Protein AF-A0A9Q0KIG2-F1 (afdb_monomer)

Mean predicted aligned error: 13.45 Å

Secondary structure (DSSP, 8-state):
-------------------HHHHHHHHHHHHHHHHH---HHHHHHHHHHHHHHHTSTTHHHHHHHHHHH-TT-HHHHHHHHHHTTSTTHHHHHHHHHHHHH-TTTS--TT-HHHHHHHHHHHHHHHHHHHHHHHHHHHHHTSS-HHHHHHHHHHHHHHHHH-HHHHHHHHHHHHHHHHHHS-------

Foldseek 3Di:
DDDDDDPPPPPPPPPPDDDLVVLLVVVLVLLLVLLPDPDLVVNVVSLVVLLVCCVDPCNLVSLLSNCVSVLQPVSLVVSCVSQQVHPSNLSSLQSLLSSLPRPSCDDDPVDPSNPSSLVSNLNNLVVCVVPPVVSLVVQCPDPDVSSVVSSVSSVVSSCVSPPVNVVVVVVVVVVVVDVVDDDDPPDD

Nearest PDB structures (foldseek):
  8fiq-assembly1_A  TM=4.318E-01  e=1.288E+00  synthetic construct
  8e0m-assembly4_L  TM=4.145E-01  e=1.016E+00  synthetic construct
  6sb2-assembly1_B  TM=3.196E-01  e=5.869E+00  Homo sapiens
  6bcu-assembly1_B  TM=2.468E-01  e=2.385E+00  Homo sapiens

Solvent-accessible surface area (backbone atoms only — not comparable to full-atom values): 10712 Å² total; per-residue (Å²): 141,86,80,90,82,87,80,79,76,78,81,71,82,76,89,68,87,66,59,76,76,53,51,32,50,48,49,52,50,50,51,50,49,55,56,67,56,86,51,64,72,59,43,53,54,50,46,54,51,51,53,49,48,53,69,38,97,62,11,50,61,52,51,51,46,41,45,68,71,41,56,67,49,56,68,62,52,53,37,42,64,76,22,60,100,39,89,61,32,36,56,53,36,44,51,53,28,52,59,60,63,30,76,62,35,42,74,40,100,88,37,73,72,25,38,58,42,19,56,34,49,26,54,41,32,48,50,44,60,79,76,40,46,67,61,41,53,52,34,49,70,43,94,47,67,69,36,23,48,20,33,50,49,28,51,54,41,33,47,72,41,34,80,75,44,49,56,55,52,52,49,48,53,48,50,55,52,48,71,74,50,66,86,79,80,82,76,134

Sequence (188 aa):
MGNTLETKKKKSIVIGSLHSGSLSKFFIFVLFSFFKENHEQSLTRLNQEFIRLLRSDSGGELLHQYVQASPLCLELMEAWKLRQEKPGLMYVQSLISVILDHPDGKYKSHDIGRITISLRLDKFARSIIETKLEDIYTELNSKETKRQNAALLLMAVVVWHGVGLKAIVWEMHWLLGFLSRGPTHYGL

pLDDT: mean 71.88, std 18.72, range [29.19, 91.75]

Radius of gyration: 21.13 Å; Cα contacts (8 Å, |Δi|>4): 149; chains: 1; bounding box: 90×51×45 Å

Organism: NCBI:txid273540

Structure (mmCIF, N/CA/C/O backbone):
data_AF-A0A9Q0KIG2-F1
#
_entry.id   AF-A0A9Q0KIG2-F1
#
loop_
_atom_site.group_PDB
_atom_site.id
_atom_site.type_symbol
_atom_site.label_atom_id
_atom_site.label_alt_id
_atom_site.label_comp_id
_atom_site.label_asym_id
_atom_site.label_entity_id
_atom_site.label_seq_id
_atom_site.pdbx_PDB_ins_code
_atom_site.Cartn_x
_atom_site.Cartn_y
_atom_site.Cartn_z
_atom_site.occupancy
_atom_site.B_iso_or_equiv
_atom_site.auth_seq_id
_atom_site.auth_comp_id
_atom_site.auth_asym_id
_atom_site.auth_atom_id
_atom_site.pdbx_PDB_model_num
ATOM 1 N N . MET A 1 1 ? -40.383 -38.037 -12.383 1.00 39.12 1 MET A N 1
ATOM 2 C CA . MET A 1 1 ? -38.966 -38.406 -12.595 1.00 39.12 1 MET A CA 1
ATOM 3 C C . MET A 1 1 ? -38.443 -37.583 -13.757 1.00 39.12 1 MET A C 1
ATOM 5 O O . MET A 1 1 ? -38.977 -37.713 -14.846 1.00 39.12 1 MET A O 1
ATOM 9 N N . GLY A 1 2 ? -37.484 -36.693 -13.510 1.00 36.44 2 GLY A N 1
ATOM 10 C CA . GLY A 1 2 ? -36.926 -35.796 -14.526 1.00 36.44 2 GLY A CA 1
ATOM 11 C C . GLY A 1 2 ? -36.116 -34.685 -13.868 1.00 36.44 2 GLY A C 1
ATOM 12 O O . GLY A 1 2 ? -36.614 -33.586 -13.672 1.00 36.44 2 GLY A O 1
ATOM 13 N N . ASN A 1 3 ? -34.909 -35.041 -13.435 1.00 29.19 3 ASN A N 1
ATOM 14 C CA . ASN A 1 3 ? -33.951 -34.199 -12.727 1.00 29.19 3 ASN A CA 1
ATOM 15 C C . ASN A 1 3 ? -33.218 -33.223 -13.668 1.00 29.19 3 ASN A C 1
ATOM 17 O O . ASN A 1 3 ? -32.829 -33.608 -14.763 1.00 29.19 3 ASN A O 1
ATOM 21 N N . THR A 1 4 ? -32.966 -32.020 -13.137 1.00 37.19 4 THR A N 1
ATOM 22 C CA . THR A 1 4 ? -31.680 -31.290 -13.120 1.00 37.19 4 THR A CA 1
ATOM 23 C C . THR A 1 4 ? -30.974 -30.974 -14.445 1.00 37.19 4 THR A C 1
ATOM 25 O O . THR A 1 4 ? -30.488 -31.871 -15.120 1.00 37.19 4 THR A O 1
ATOM 28 N N . LEU A 1 5 ? -30.754 -29.674 -14.703 1.00 35.81 5 LEU A N 1
ATOM 29 C CA . LEU A 1 5 ? -29.423 -29.041 -14.852 1.00 35.81 5 LEU A CA 1
ATOM 30 C C . LEU A 1 5 ? -29.585 -27.571 -15.286 1.00 35.81 5 LEU A C 1
ATOM 32 O O . LEU A 1 5 ? -29.467 -27.228 -16.459 1.00 35.81 5 LEU A O 1
ATOM 36 N N . GLU A 1 6 ? -29.813 -26.672 -14.323 1.00 32.03 6 GLU A N 1
ATOM 37 C CA . GLU A 1 6 ? -29.529 -25.250 -14.538 1.00 32.03 6 GLU A CA 1
ATOM 38 C C . GLU A 1 6 ? -28.011 -25.043 -14.558 1.00 32.03 6 GLU A C 1
ATOM 40 O O . GLU A 1 6 ? -27.333 -25.008 -13.527 1.00 32.03 6 GLU A O 1
ATOM 45 N N . THR A 1 7 ? -27.450 -24.888 -15.753 1.00 33.09 7 THR A N 1
ATOM 46 C CA . THR A 1 7 ? -26.068 -24.449 -15.929 1.00 33.09 7 THR A CA 1
ATOM 47 C C . THR A 1 7 ? -25.964 -22.961 -15.610 1.00 33.09 7 THR A C 1
ATOM 49 O O . THR A 1 7 ? -26.182 -22.096 -16.462 1.00 33.09 7 THR A O 1
ATOM 52 N N . LYS A 1 8 ? -25.596 -22.651 -14.365 1.00 36.69 8 LYS A N 1
ATOM 53 C CA . LYS A 1 8 ? -25.190 -21.311 -13.929 1.00 36.69 8 LYS A CA 1
ATOM 54 C C . LYS A 1 8 ? -23.903 -20.922 -14.668 1.00 36.69 8 LYS A C 1
ATOM 56 O O . LYS A 1 8 ? -22.794 -21.260 -14.255 1.00 36.69 8 LYS A O 1
ATOM 61 N N . LYS A 1 9 ? -24.052 -20.231 -15.799 1.00 33.09 9 LYS A N 1
ATOM 62 C CA . LYS A 1 9 ? -22.950 -19.693 -16.605 1.00 33.09 9 LYS A CA 1
ATOM 63 C C . LYS A 1 9 ? -22.204 -18.644 -15.773 1.00 33.09 9 LYS A C 1
ATOM 65 O O . LYS A 1 9 ? -22.624 -17.491 -15.691 1.00 33.09 9 LYS A O 1
ATOM 70 N N . LYS A 1 10 ? -21.105 -19.048 -15.123 1.00 37.00 10 LYS A N 1
ATOM 71 C CA . LYS A 1 10 ? -20.103 -18.129 -14.562 1.00 37.00 10 LYS A CA 1
ATOM 72 C C . LYS A 1 10 ? -19.662 -17.206 -15.698 1.00 37.00 10 LYS A C 1
ATOM 74 O O . LYS A 1 10 ? -18.966 -17.643 -16.611 1.00 37.00 10 LYS A O 1
ATOM 79 N N . LYS A 1 11 ? -20.082 -15.939 -15.656 1.00 33.78 11 LYS A N 1
ATOM 80 C CA . LYS A 1 11 ? -19.480 -14.882 -16.471 1.00 33.78 11 LYS A CA 1
ATOM 81 C C . LYS A 1 11 ? -18.048 -14.700 -15.976 1.00 33.78 11 LYS A C 1
ATOM 83 O O . LYS A 1 11 ? -17.802 -13.981 -15.016 1.00 33.78 11 LYS A O 1
ATOM 88 N N . SER A 1 12 ? -17.125 -15.423 -16.599 1.00 32.12 12 SER A N 1
ATOM 89 C CA . SER A 1 12 ? -15.716 -15.059 -16.594 1.00 32.12 12 SER A CA 1
ATOM 90 C C . SER A 1 12 ? -15.627 -13.719 -17.320 1.00 32.12 12 SER A C 1
ATOM 92 O O . SER A 1 12 ? -16.064 -13.607 -18.467 1.00 32.12 12 SER A O 1
ATOM 94 N N . ILE A 1 13 ? -15.187 -12.679 -16.613 1.00 35.22 13 ILE A N 1
ATOM 95 C CA . ILE A 1 13 ? -14.876 -11.392 -17.227 1.00 35.22 13 ILE A CA 1
ATOM 96 C C . ILE A 1 13 ? -13.646 -11.650 -18.090 1.00 35.22 13 ILE A C 1
ATOM 98 O O . ILE A 1 13 ? -12.529 -11.761 -17.593 1.00 35.22 13 ILE A O 1
ATOM 102 N N . VAL A 1 14 ? -13.885 -11.832 -19.385 1.00 34.31 14 VAL A N 1
ATOM 103 C CA . VAL A 1 14 ? -12.840 -11.910 -20.397 1.00 34.31 14 VAL A CA 1
ATOM 104 C C . VAL A 1 14 ? -12.228 -10.516 -20.480 1.00 34.31 14 VAL A C 1
ATOM 106 O O . VAL A 1 14 ? -12.833 -9.603 -21.040 1.00 34.31 14 VAL A O 1
ATOM 109 N N . ILE A 1 15 ? -11.040 -10.343 -19.898 1.00 39.34 15 ILE A N 1
ATOM 110 C CA . ILE A 1 15 ? -10.190 -9.163 -20.102 1.00 39.34 15 ILE A CA 1
ATOM 111 C C . ILE A 1 15 ? -9.559 -9.317 -21.491 1.00 39.34 15 ILE A C 1
ATOM 113 O O . ILE A 1 15 ? -8.386 -9.636 -21.651 1.00 39.34 15 ILE A O 1
ATOM 117 N N . GLY A 1 16 ? -10.394 -9.204 -22.520 1.00 30.20 16 GLY A N 1
ATOM 118 C CA . GLY A 1 16 ? -9.974 -9.181 -23.909 1.00 30.20 16 GLY A CA 1
ATOM 119 C C . GLY A 1 16 ? -9.752 -7.740 -24.336 1.00 30.20 16 GLY A C 1
ATOM 120 O O . GLY A 1 16 ? -10.716 -6.990 -24.449 1.00 30.20 16 GLY A O 1
ATOM 121 N N . SER A 1 17 ? -8.492 -7.378 -24.591 1.00 35.72 17 SER A N 1
ATOM 122 C CA . SER A 1 17 ? -8.107 -6.252 -25.452 1.00 35.72 17 SER A CA 1
ATOM 123 C C . SER A 1 17 ? -8.808 -4.915 -25.135 1.00 35.72 17 SER A C 1
ATOM 125 O O . SER A 1 17 ? -9.505 -4.346 -25.979 1.00 35.72 17 SER A O 1
ATOM 127 N N . LEU A 1 18 ? -8.604 -4.366 -23.935 1.00 35.75 18 LEU A N 1
ATOM 128 C CA . LEU A 1 18 ? -8.895 -2.951 -23.694 1.00 35.75 18 LEU A CA 1
ATOM 129 C C . LEU A 1 18 ? -7.634 -2.121 -23.955 1.00 35.75 18 LEU A C 1
ATOM 131 O O . LEU A 1 18 ? -6.588 -2.378 -23.365 1.00 35.75 18 LEU A O 1
ATOM 135 N N . HIS A 1 19 ? -7.756 -1.102 -24.813 1.00 40.88 19 HIS A N 1
ATOM 136 C CA . HIS A 1 19 ? -6.749 -0.053 -24.998 1.00 40.88 19 HIS A CA 1
ATOM 137 C C . HIS A 1 19 ? -6.217 0.425 -23.634 1.00 40.88 19 HIS A C 1
ATOM 139 O O . HIS A 1 19 ? -7.004 0.657 -22.714 1.00 40.88 19 HIS A O 1
ATOM 145 N N . SER A 1 20 ? -4.901 0.621 -23.518 1.00 43.88 20 SER A N 1
ATOM 146 C CA . SER A 1 20 ? -4.185 0.976 -22.276 1.00 43.88 20 SER A CA 1
ATOM 147 C C . SER A 1 20 ? -4.795 2.158 -21.502 1.00 43.88 20 SER A C 1
ATOM 149 O O . SER A 1 20 ? -4.810 2.163 -20.274 1.00 43.88 20 SER A O 1
ATOM 151 N N . GLY A 1 21 ? -5.395 3.130 -22.201 1.00 44.41 21 GLY A N 1
ATOM 152 C CA . GLY A 1 21 ? -6.100 4.265 -21.588 1.00 44.41 21 GLY A CA 1
ATOM 153 C C . GLY A 1 21 ? -7.501 3.961 -21.030 1.00 44.41 21 GLY A C 1
ATOM 154 O O . GLY A 1 21 ? -8.047 4.771 -20.285 1.00 44.41 21 GLY A O 1
ATOM 155 N N . SER A 1 22 ? -8.104 2.824 -21.381 1.00 51.66 22 SER A N 1
ATOM 156 C CA . SER A 1 22 ? -9.435 2.407 -20.920 1.00 51.66 22 SER A CA 1
ATOM 157 C C . SER A 1 22 ? -9.365 1.526 -19.673 1.00 51.66 22 SER A C 1
ATOM 159 O O . SER A 1 22 ? -10.242 1.630 -18.819 1.00 51.66 22 SER A O 1
ATOM 161 N N . LEU A 1 23 ? -8.318 0.703 -19.536 1.00 52.12 23 LEU A N 1
ATOM 162 C CA . LEU A 1 23 ? -8.081 -0.097 -18.331 1.00 52.12 23 LEU A CA 1
ATOM 163 C C . LEU A 1 23 ? -7.756 0.784 -17.135 1.00 52.12 23 LEU A C 1
ATOM 165 O O . LEU A 1 23 ? -8.327 0.567 -16.077 1.00 52.12 23 LEU A O 1
ATOM 169 N N . SER A 1 24 ? -6.932 1.820 -17.300 1.00 52.72 24 SER A N 1
ATOM 170 C CA . SER A 1 24 ? -6.599 2.698 -16.176 1.00 52.72 24 SER A CA 1
ATOM 171 C C . SER A 1 24 ? -7.785 3.552 -15.719 1.00 52.72 24 SER A C 1
ATOM 173 O O . SER A 1 24 ? -8.018 3.686 -14.523 1.00 52.72 24 SER A O 1
ATOM 175 N N . LYS A 1 25 ? -8.608 4.049 -16.654 1.00 57.12 25 LYS A N 1
ATOM 176 C CA . LYS A 1 25 ? -9.862 4.749 -16.333 1.00 57.12 25 LYS A CA 1
ATOM 177 C C . LYS A 1 25 ? -10.864 3.825 -15.655 1.00 57.12 25 LYS A C 1
ATOM 179 O O . LYS A 1 25 ? -11.529 4.251 -14.720 1.00 57.12 25 LYS A O 1
ATOM 184 N N . PHE A 1 26 ? -10.949 2.570 -16.094 1.00 56.12 26 PHE A N 1
ATOM 185 C CA . PHE A 1 26 ? -11.755 1.555 -15.427 1.00 56.12 26 PHE A CA 1
ATOM 186 C C . PHE A 1 26 ? -11.204 1.244 -14.032 1.00 56.12 26 PHE A C 1
ATOM 188 O O . PHE A 1 26 ? -11.969 1.183 -13.082 1.00 56.12 26 PHE A O 1
ATOM 195 N N . PHE A 1 27 ? -9.887 1.142 -13.873 1.00 59.22 27 PHE A N 1
ATOM 196 C CA . PHE A 1 27 ? -9.239 0.889 -12.589 1.00 59.22 27 PHE A CA 1
ATOM 197 C C . PHE A 1 27 ? -9.480 2.030 -11.600 1.00 59.22 27 PHE A C 1
ATOM 199 O O . PHE A 1 27 ? -9.930 1.781 -10.487 1.00 59.22 27 PHE A O 1
ATOM 206 N N . ILE A 1 28 ? -9.285 3.279 -12.033 1.00 63.00 28 ILE A N 1
ATOM 207 C CA . ILE A 1 28 ? -9.573 4.491 -11.255 1.00 63.00 28 ILE A CA 1
ATOM 208 C C . ILE A 1 28 ? -11.066 4.575 -10.935 1.00 63.00 28 ILE A C 1
ATOM 210 O O . ILE A 1 28 ? -11.427 4.855 -9.800 1.00 63.00 28 ILE A O 1
ATOM 214 N N . PHE A 1 29 ? -11.950 4.292 -11.895 1.00 59.69 29 PHE A N 1
ATOM 215 C CA . PHE A 1 29 ? -13.397 4.292 -11.671 1.00 59.69 29 PHE A CA 1
ATOM 216 C C . PHE A 1 29 ? -13.829 3.218 -10.669 1.00 59.69 29 PHE A C 1
ATOM 218 O O . PHE A 1 29 ? -14.678 3.476 -9.814 1.00 59.69 29 PHE A O 1
ATOM 225 N N . VAL A 1 30 ? -13.242 2.023 -10.744 1.00 60.16 30 VAL A N 1
ATOM 226 C CA . VAL A 1 30 ? -13.548 0.938 -9.815 1.00 60.16 30 VAL A CA 1
ATOM 227 C C . VAL A 1 30 ? -12.948 1.223 -8.438 1.00 60.16 30 VAL A C 1
ATOM 229 O O . VAL A 1 30 ? -13.658 1.024 -7.462 1.00 60.16 30 VAL A O 1
ATOM 232 N N . LEU A 1 31 ? -11.734 1.777 -8.330 1.00 63.19 31 LEU A N 1
ATOM 233 C CA . LEU A 1 31 ? -11.171 2.291 -7.070 1.00 63.19 31 LEU A CA 1
ATOM 234 C C . LEU A 1 31 ? -12.056 3.396 -6.479 1.00 63.19 31 LEU A C 1
ATOM 236 O O . LEU A 1 31 ? -12.411 3.354 -5.308 1.00 63.19 31 LEU A O 1
ATOM 240 N N . PHE A 1 32 ? -12.498 4.356 -7.284 1.00 62.50 32 PHE A N 1
ATOM 241 C CA . PHE A 1 32 ? -13.356 5.441 -6.816 1.00 62.50 32 PHE A CA 1
ATOM 242 C C . PHE A 1 32 ? -14.727 4.926 -6.351 1.00 62.50 32 PHE A C 1
ATOM 244 O O . PHE A 1 32 ? -15.222 5.330 -5.299 1.00 62.50 32 PHE A O 1
ATOM 251 N N . SER A 1 33 ? -15.315 3.972 -7.077 1.00 60.94 33 SER A N 1
ATOM 252 C CA . SER A 1 33 ? -16.555 3.291 -6.673 1.00 60.94 33 SER A CA 1
ATOM 253 C C . SER A 1 33 ? -16.351 2.483 -5.387 1.00 60.94 33 SER A C 1
ATOM 255 O O . SER A 1 33 ? -17.146 2.583 -4.454 1.00 60.94 33 SER A O 1
ATOM 257 N N . PHE A 1 34 ? -15.226 1.772 -5.293 1.00 60.31 34 PHE A N 1
ATO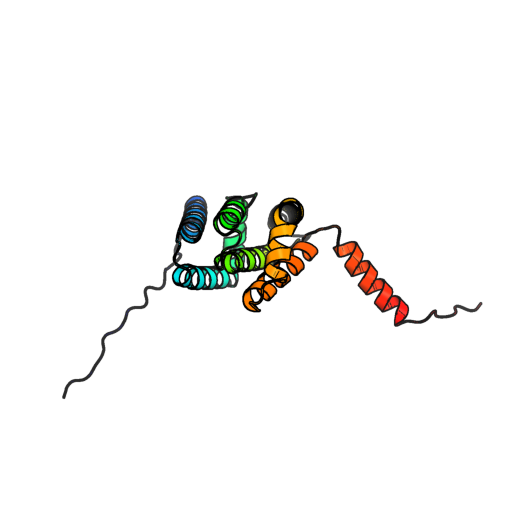M 258 C CA . PHE A 1 34 ? -14.774 1.026 -4.121 1.00 60.31 34 PHE A CA 1
ATOM 259 C C . PHE A 1 34 ? -14.631 1.920 -2.882 1.00 60.31 34 PHE A C 1
ATOM 261 O O . PHE A 1 34 ? -14.975 1.507 -1.775 1.00 60.31 34 PHE A O 1
ATOM 268 N N . PHE A 1 35 ? -14.196 3.171 -3.040 1.00 58.97 35 PHE A N 1
ATOM 269 C CA . PHE A 1 35 ? -14.046 4.111 -1.926 1.00 58.97 35 PHE A CA 1
ATOM 270 C C . PHE A 1 35 ? -15.287 4.949 -1.617 1.00 58.97 35 PHE A C 1
ATOM 272 O O . PHE A 1 35 ? -15.419 5.419 -0.487 1.00 58.97 35 PHE A O 1
ATOM 279 N N . LYS A 1 36 ? -16.227 5.067 -2.559 1.00 62.16 36 LYS A N 1
ATOM 280 C CA . LYS A 1 36 ? -17.517 5.740 -2.351 1.00 62.16 36 LYS A CA 1
ATOM 281 C C . LYS A 1 36 ? -18.571 4.839 -1.692 1.00 62.16 36 LYS A C 1
ATOM 283 O O . LYS A 1 36 ? -19.452 5.341 -0.999 1.00 62.16 36 LYS A O 1
ATOM 288 N N . GLU A 1 37 ? -18.494 3.522 -1.879 1.00 62.66 37 GLU A N 1
ATOM 289 C CA . GLU A 1 37 ? -19.459 2.566 -1.318 1.00 62.66 37 GLU A CA 1
ATOM 290 C C . GLU A 1 37 ? -19.343 2.472 0.223 1.00 62.66 37 GLU A C 1
ATOM 292 O O . GLU A 1 37 ? -18.287 2.143 0.767 1.00 62.66 37 GLU A O 1
ATOM 297 N N . ASN A 1 38 ? -20.429 2.732 0.960 1.00 58.78 38 ASN A N 1
ATOM 298 C CA . ASN A 1 38 ? -20.439 2.674 2.435 1.00 58.78 38 ASN A CA 1
ATOM 299 C C . ASN A 1 38 ? -20.676 1.261 3.006 1.00 58.78 38 ASN A C 1
ATOM 301 O O . ASN A 1 38 ? -20.592 1.067 4.217 1.00 58.78 38 ASN A O 1
ATOM 305 N N . HIS A 1 39 ? -20.953 0.264 2.162 1.00 65.62 39 HIS A N 1
ATOM 306 C CA . HIS A 1 39 ? -21.238 -1.098 2.612 1.00 65.62 39 HIS A CA 1
ATOM 307 C C . HIS A 1 39 ? -19.954 -1.907 2.833 1.00 65.62 39 HIS A C 1
ATOM 309 O O . HIS A 1 39 ? -19.299 -2.340 1.884 1.00 65.62 39 HIS A O 1
ATOM 315 N N . GLU A 1 40 ? -19.634 -2.175 4.101 1.00 65.38 40 GLU A N 1
ATOM 316 C CA . GLU A 1 40 ? -18.423 -2.889 4.528 1.00 65.38 40 GLU A CA 1
ATOM 317 C C . GLU A 1 40 ? -18.252 -4.264 3.855 1.00 65.38 40 GLU A C 1
ATOM 319 O O . GLU A 1 40 ? -17.161 -4.598 3.405 1.00 65.38 40 GLU A O 1
ATOM 324 N N . GLN A 1 41 ? -19.335 -5.031 3.679 1.00 67.38 41 GLN A N 1
ATOM 325 C CA . GLN A 1 41 ? -19.283 -6.349 3.025 1.00 67.38 41 GLN A CA 1
ATOM 326 C C . GLN A 1 41 ? -18.950 -6.276 1.524 1.00 67.38 41 GLN A C 1
ATOM 328 O O . GLN A 1 41 ? -18.290 -7.172 0.989 1.00 67.38 41 GLN A O 1
ATOM 333 N N . SER A 1 42 ? -19.404 -5.221 0.837 1.00 68.50 42 SER A N 1
ATOM 334 C CA . SER A 1 42 ? -19.071 -4.982 -0.574 1.00 68.50 42 SER A CA 1
ATOM 335 C C . SER A 1 42 ? -17.589 -4.629 -0.706 1.00 68.50 42 SER A C 1
ATOM 337 O O . SER A 1 42 ? -16.875 -5.187 -1.540 1.00 68.50 42 SER A O 1
ATOM 339 N N . LEU A 1 43 ? -17.100 -3.798 0.220 1.00 69.81 43 LEU A N 1
ATOM 340 C CA . LEU A 1 43 ? -15.702 -3.396 0.311 1.00 69.81 43 LEU A CA 1
ATOM 341 C C . LEU A 1 43 ? -14.770 -4.593 0.542 1.00 69.81 43 LEU A C 1
ATOM 343 O O . LEU A 1 43 ? -13.765 -4.724 -0.150 1.00 69.81 43 LEU A O 1
ATOM 347 N N . THR A 1 44 ? -15.111 -5.514 1.449 1.00 77.12 44 THR A N 1
ATOM 348 C CA . THR A 1 44 ? -14.310 -6.728 1.679 1.00 77.12 44 THR A CA 1
ATOM 349 C C . THR A 1 44 ? -14.156 -7.555 0.404 1.00 77.12 44 THR A C 1
ATOM 351 O O . THR A 1 44 ? -13.045 -7.954 0.054 1.00 77.12 44 THR A O 1
ATOM 354 N N . ARG A 1 45 ? -15.267 -7.813 -0.299 1.00 75.50 45 ARG A N 1
ATOM 355 C CA . ARG A 1 45 ? -15.289 -8.654 -1.505 1.00 75.50 45 ARG A CA 1
ATOM 356 C C . ARG A 1 45 ? -14.489 -8.043 -2.641 1.00 75.50 45 ARG A C 1
ATOM 358 O O . ARG A 1 45 ? -13.682 -8.729 -3.259 1.00 75.50 45 ARG A O 1
ATOM 365 N N . LEU A 1 46 ? -14.708 -6.758 -2.897 1.00 74.38 46 LEU A N 1
ATOM 366 C CA . LEU A 1 46 ? -13.985 -6.045 -3.937 1.00 74.38 46 LEU A CA 1
ATOM 367 C C . LEU A 1 46 ? -12.490 -5.988 -3.605 1.00 74.38 46 LEU A C 1
ATOM 369 O O . LEU A 1 46 ? -11.680 -6.260 -4.479 1.00 74.38 46 LEU A O 1
ATOM 373 N N . ASN A 1 47 ? -12.109 -5.754 -2.344 1.00 80.88 47 ASN A N 1
ATOM 374 C CA . ASN A 1 47 ? -10.699 -5.706 -1.959 1.00 80.88 47 ASN A CA 1
ATOM 375 C C . ASN A 1 47 ? -10.011 -7.047 -2.220 1.00 80.88 47 ASN A C 1
ATOM 377 O O . ASN A 1 47 ? -8.945 -7.110 -2.822 1.00 80.88 47 ASN A O 1
ATOM 381 N N . GLN A 1 48 ? -10.654 -8.140 -1.809 1.00 82.62 48 GLN A N 1
ATOM 382 C CA . GLN A 1 48 ? -10.145 -9.488 -2.046 1.00 82.62 48 GLN A CA 1
ATOM 383 C C . GLN A 1 48 ? -9.993 -9.790 -3.537 1.00 82.62 48 GLN A C 1
ATOM 385 O O . GLN A 1 48 ? -8.984 -10.371 -3.930 1.00 82.62 48 GLN A O 1
ATOM 390 N N . GLU A 1 49 ? -10.951 -9.373 -4.367 1.00 81.94 49 GLU A N 1
ATOM 391 C CA . GLU A 1 49 ? -10.865 -9.561 -5.816 1.00 81.94 49 GLU A CA 1
ATOM 392 C C . GLU A 1 49 ? -9.732 -8.725 -6.425 1.00 81.94 49 GLU A C 1
ATOM 394 O O . GLU A 1 49 ? -8.958 -9.237 -7.227 1.00 81.94 49 GLU A O 1
ATOM 399 N N . PHE A 1 50 ? -9.553 -7.479 -5.986 1.00 80.56 50 PHE A N 1
ATOM 400 C CA . PHE A 1 50 ? -8.442 -6.631 -6.426 1.00 80.56 50 PHE A CA 1
ATOM 401 C C . PHE A 1 50 ? -7.083 -7.191 -6.025 1.00 80.56 50 PHE A C 1
ATOM 403 O O . PHE A 1 50 ? -6.183 -7.288 -6.855 1.00 80.56 50 PHE A O 1
ATOM 410 N N . ILE A 1 51 ? -6.937 -7.615 -4.771 1.00 85.00 51 ILE A N 1
ATOM 411 C CA . ILE A 1 51 ? -5.721 -8.269 -4.286 1.00 85.00 51 ILE A CA 1
ATOM 412 C C . ILE A 1 51 ? -5.455 -9.545 -5.089 1.00 85.00 51 ILE A C 1
ATOM 414 O O . ILE A 1 51 ? -4.310 -9.837 -5.426 1.00 85.00 51 ILE A O 1
ATOM 418 N N . ARG A 1 52 ? -6.500 -10.303 -5.431 1.00 85.69 52 ARG A N 1
ATOM 419 C CA . ARG A 1 52 ? -6.379 -11.503 -6.260 1.00 85.69 52 ARG A CA 1
ATOM 420 C C . ARG A 1 52 ? -5.937 -11.177 -7.686 1.00 85.69 52 ARG A C 1
ATOM 422 O O . ARG A 1 52 ? -5.089 -11.889 -8.212 1.00 85.69 52 ARG A O 1
ATOM 429 N N . LEU A 1 53 ? -6.472 -10.117 -8.290 1.00 84.25 53 LEU A N 1
ATOM 430 C CA . LEU A 1 53 ? -6.060 -9.646 -9.615 1.00 84.25 53 LEU A CA 1
ATOM 431 C C . LEU A 1 53 ? -4.603 -9.172 -9.607 1.00 84.25 53 LEU A C 1
ATOM 433 O O . LEU A 1 53 ? -3.836 -9.570 -10.479 1.00 84.25 53 LEU A O 1
ATOM 437 N N . LEU A 1 54 ? -4.194 -8.410 -8.589 1.00 84.88 54 LEU A N 1
ATOM 438 C CA . LEU A 1 54 ? -2.801 -7.986 -8.409 1.00 84.88 54 LEU A CA 1
ATOM 439 C C . LEU A 1 54 ? -1.853 -9.165 -8.168 1.00 84.88 54 LEU A C 1
ATOM 441 O O . LEU A 1 54 ? -0.695 -9.090 -8.534 1.00 84.88 54 LEU A O 1
ATOM 445 N N . ARG A 1 55 ? -2.321 -10.268 -7.582 1.00 86.50 55 ARG A N 1
ATOM 446 C CA . ARG A 1 55 ? -1.514 -11.486 -7.384 1.00 86.50 55 ARG A CA 1
ATOM 447 C C . ARG A 1 55 ? -1.581 -12.474 -8.552 1.00 86.50 55 ARG A C 1
ATOM 449 O O . ARG A 1 55 ? -0.982 -13.541 -8.461 1.00 86.50 55 ARG A O 1
ATOM 456 N N . SER A 1 56 ? -2.346 -12.169 -9.598 1.00 86.88 56 SER A N 1
ATOM 457 C CA . SER A 1 56 ? -2.444 -13.018 -10.789 1.00 86.88 56 SER A CA 1
ATOM 458 C C . SER A 1 56 ? -1.202 -12.887 -11.671 1.00 86.88 56 SER A C 1
ATOM 460 O O . SER A 1 56 ? -0.44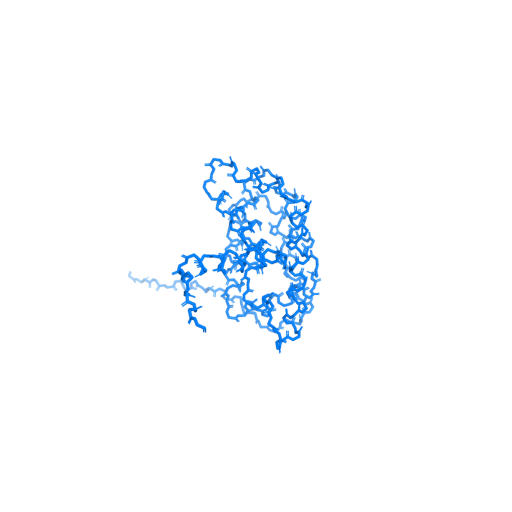1 -11.932 -11.535 1.00 86.88 56 SER A O 1
ATOM 462 N N . ASP A 1 57 ? -1.050 -13.785 -12.645 1.00 82.56 57 ASP A N 1
ATOM 463 C CA . ASP A 1 57 ? 0.045 -13.725 -13.626 1.00 82.56 57 ASP A CA 1
ATOM 464 C C . ASP A 1 57 ? 0.054 -12.404 -14.424 1.00 82.56 57 ASP A C 1
ATOM 466 O O . ASP A 1 57 ? 1.103 -11.934 -14.857 1.00 82.56 57 ASP A O 1
ATOM 470 N N . SER A 1 58 ? -1.112 -11.762 -14.574 1.00 83.50 58 SER A N 1
ATOM 471 C CA . SER A 1 58 ? -1.272 -10.441 -15.205 1.00 83.50 58 SER A CA 1
ATOM 472 C C . SER A 1 58 ? -1.153 -9.250 -14.240 1.00 83.50 58 SER A C 1
ATOM 474 O O . SER A 1 58 ? -1.307 -8.100 -14.653 1.00 83.50 58 SER A O 1
ATOM 476 N N . GLY A 1 59 ? -0.900 -9.500 -12.953 1.00 84.25 59 GLY A N 1
ATOM 477 C CA . GLY A 1 59 ? -0.879 -8.480 -11.900 1.00 84.25 59 GLY A CA 1
ATOM 478 C C . GLY A 1 59 ? 0.214 -7.425 -12.078 1.00 84.25 59 GLY A C 1
ATOM 479 O O . GLY A 1 59 ? -0.011 -6.247 -11.799 1.00 84.25 59 GLY A O 1
ATOM 480 N N . GLY A 1 60 ? 1.363 -7.816 -12.634 1.00 85.88 60 GLY A N 1
ATOM 481 C CA . GLY A 1 60 ? 2.455 -6.899 -12.962 1.00 85.88 60 GLY A CA 1
ATOM 482 C C . GLY A 1 60 ? 2.079 -5.843 -13.987 1.00 85.88 60 GLY A C 1
ATOM 483 O O . GLY A 1 60 ? 2.273 -4.654 -13.747 1.00 85.88 60 GLY A O 1
ATOM 484 N N . GLU A 1 61 ? 1.486 -6.270 -15.100 1.00 86.06 61 GLU A N 1
ATOM 485 C CA . GLU A 1 61 ? 1.011 -5.370 -16.154 1.00 86.06 61 GLU A CA 1
ATOM 486 C C . GLU A 1 61 ? -0.064 -4.418 -15.614 1.00 86.06 61 GLU A C 1
ATOM 488 O O . GLU A 1 61 ? -0.030 -3.213 -15.859 1.00 86.06 61 GLU A O 1
ATOM 493 N N . LEU A 1 62 ? -0.979 -4.945 -14.795 1.00 84.62 62 LEU A N 1
ATOM 494 C CA . LEU A 1 62 ? -2.015 -4.160 -14.130 1.00 84.62 62 LEU A CA 1
ATOM 495 C C . LEU A 1 62 ? -1.417 -3.066 -13.232 1.00 84.62 62 LEU A C 1
ATOM 497 O O . LEU A 1 62 ? -1.846 -1.913 -13.292 1.00 84.62 62 LEU A O 1
ATOM 501 N N . LEU A 1 63 ? -0.405 -3.408 -12.429 1.00 86.81 63 LEU A N 1
ATOM 502 C CA . LEU A 1 63 ? 0.309 -2.451 -11.586 1.00 86.81 63 LEU A CA 1
ATOM 503 C C . LEU A 1 63 ? 1.028 -1.390 -12.424 1.00 86.81 63 LEU A C 1
ATOM 505 O O . LEU A 1 63 ? 0.981 -0.207 -12.088 1.00 86.81 63 LEU A O 1
ATOM 509 N N . HIS A 1 64 ? 1.688 -1.800 -13.509 1.00 86.56 64 HIS A N 1
ATOM 510 C CA . HIS A 1 64 ? 2.394 -0.888 -14.410 1.00 86.56 64 HIS A CA 1
ATOM 511 C C . HIS A 1 64 ? 1.428 0.132 -15.009 1.00 86.56 64 HIS A C 1
ATOM 513 O O . HIS A 1 64 ? 1.666 1.336 -14.901 1.00 86.56 64 HIS A O 1
ATOM 519 N N . GLN A 1 65 ? 0.300 -0.327 -15.550 1.00 84.69 65 GLN A N 1
ATOM 520 C CA . GLN A 1 65 ? -0.741 0.541 -16.105 1.00 84.69 65 GLN A CA 1
ATOM 521 C C . GLN A 1 65 ? -1.350 1.467 -15.048 1.00 84.69 65 GLN A C 1
ATOM 523 O O . GLN A 1 65 ? -1.580 2.650 -15.315 1.00 84.69 65 GLN A O 1
ATOM 528 N N . TYR A 1 66 ? -1.575 0.954 -13.837 1.00 84.31 66 TYR A N 1
ATOM 529 C CA . TYR A 1 66 ? -2.074 1.738 -12.713 1.00 84.31 66 TYR A CA 1
ATOM 530 C C . TYR A 1 66 ? -1.116 2.877 -12.344 1.00 84.31 66 TYR A C 1
ATOM 532 O O . TYR A 1 66 ? -1.503 4.042 -12.384 1.00 84.31 66 TYR A O 1
ATOM 540 N N . VAL A 1 67 ? 0.154 2.569 -12.067 1.00 85.44 67 VAL A N 1
ATOM 541 C CA . VAL A 1 67 ? 1.165 3.565 -11.669 1.00 85.44 67 VAL A CA 1
ATOM 542 C C . VAL A 1 67 ? 1.494 4.530 -12.814 1.00 85.44 67 VAL A C 1
ATOM 544 O O . VAL A 1 67 ? 1.888 5.676 -12.578 1.00 85.44 67 VAL A O 1
ATOM 547 N N . GLN A 1 68 ? 1.340 4.104 -14.070 1.00 85.00 68 GLN A N 1
ATOM 548 C CA . GLN A 1 68 ? 1.445 4.994 -15.225 1.00 85.00 68 GLN A CA 1
ATOM 549 C C . GLN A 1 68 ? 0.314 6.021 -15.271 1.00 85.00 68 GLN A C 1
ATOM 551 O O . GLN A 1 68 ? 0.586 7.191 -15.541 1.00 85.00 68 GLN A O 1
ATOM 556 N N . ALA A 1 69 ? -0.917 5.605 -14.979 1.00 82.69 69 ALA A N 1
ATOM 557 C CA . ALA A 1 69 ? -2.083 6.478 -15.004 1.00 82.69 69 ALA A CA 1
ATOM 558 C C . ALA A 1 69 ? -2.237 7.351 -13.755 1.00 82.69 69 ALA A C 1
ATOM 560 O O . ALA A 1 69 ? -2.641 8.505 -13.874 1.00 82.69 69 ALA A O 1
ATOM 561 N N . SER A 1 70 ? -1.893 6.818 -12.582 1.00 82.31 70 SER A N 1
ATOM 562 C CA . SER A 1 70 ? -1.877 7.538 -11.310 1.00 82.31 70 SER A CA 1
ATOM 563 C C . SER A 1 70 ? -0.485 7.465 -10.668 1.00 82.31 70 SER A C 1
ATOM 565 O O . SER A 1 70 ? -0.223 6.648 -9.781 1.00 82.31 70 SER A O 1
ATOM 567 N N . PRO A 1 71 ? 0.454 8.331 -11.090 1.00 80.81 71 PRO A N 1
ATOM 568 C CA . PRO A 1 71 ? 1.836 8.297 -10.607 1.00 80.81 71 PRO A CA 1
ATOM 569 C C . PRO A 1 71 ? 1.995 8.658 -9.127 1.00 80.81 71 PRO A C 1
ATOM 571 O O . PRO A 1 71 ? 3.053 8.404 -8.556 1.00 80.81 71 PRO A O 1
ATOM 574 N N . LEU A 1 72 ? 0.980 9.280 -8.523 1.00 80.75 72 LEU A N 1
ATOM 575 C CA . LEU A 1 72 ? 0.983 9.704 -7.123 1.00 80.75 72 LEU A CA 1
ATOM 576 C C . LEU A 1 72 ? 0.010 8.904 -6.249 1.00 80.75 72 LEU A C 1
ATOM 578 O O . LEU A 1 72 ? 0.002 9.124 -5.041 1.00 80.75 72 LEU A O 1
ATOM 582 N N . CYS A 1 73 ? -0.794 8.003 -6.831 1.00 85.75 73 CYS A N 1
ATOM 583 C CA . CYS A 1 73 ? -1.773 7.196 -6.096 1.00 85.75 73 CYS A CA 1
ATOM 584 C C . CYS A 1 73 ? -2.706 8.042 -5.194 1.00 85.75 73 CYS A C 1
ATOM 586 O O . CYS A 1 73 ? -3.054 7.632 -4.084 1.00 85.75 73 CYS A O 1
ATOM 588 N N . LEU A 1 74 ? -3.086 9.251 -5.638 1.00 83.81 74 LEU A N 1
ATOM 589 C CA . LEU A 1 74 ? -3.892 10.194 -4.849 1.00 83.81 74 LEU A CA 1
ATOM 590 C C . LEU A 1 74 ? -5.271 9.632 -4.496 1.00 83.81 74 LEU A C 1
ATOM 592 O O . LEU A 1 74 ? -5.777 9.898 -3.412 1.00 83.81 74 LEU A O 1
ATOM 596 N N . GLU A 1 75 ? -5.838 8.794 -5.357 1.00 83.25 75 GLU A N 1
ATOM 597 C CA . GLU A 1 75 ? -7.082 8.069 -5.126 1.00 83.25 75 GLU A CA 1
ATOM 598 C C . GLU A 1 75 ? -7.014 7.183 -3.876 1.00 83.25 75 GLU A C 1
ATOM 600 O O . GLU A 1 75 ? -7.988 7.113 -3.131 1.00 83.25 75 GLU A O 1
ATOM 605 N N . LEU A 1 76 ? -5.859 6.563 -3.588 1.00 85.69 76 LEU A N 1
ATOM 606 C CA . LEU A 1 76 ? -5.652 5.765 -2.374 1.00 85.69 76 LEU A CA 1
ATOM 607 C C . LEU A 1 76 ? -5.534 6.659 -1.133 1.00 85.69 76 LEU A C 1
ATOM 609 O O . LEU A 1 76 ? -5.910 6.252 -0.035 1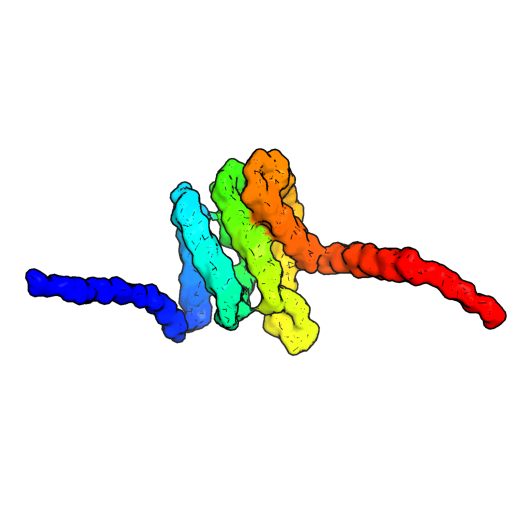.00 85.69 76 LEU A O 1
ATOM 613 N N . MET A 1 77 ? -5.058 7.894 -1.295 1.00 86.25 77 MET A N 1
ATOM 614 C CA . MET A 1 77 ? -4.999 8.870 -0.204 1.00 86.25 77 MET A CA 1
ATOM 615 C C . MET A 1 77 ? -6.369 9.487 0.085 1.00 86.25 77 MET A C 1
ATOM 617 O O . MET A 1 77 ? -6.724 9.693 1.245 1.00 86.25 77 MET A O 1
ATOM 621 N N . GLU A 1 78 ? -7.158 9.773 -0.946 1.00 84.38 78 GLU A N 1
ATOM 622 C CA . GLU A 1 78 ? -8.539 10.247 -0.811 1.00 84.38 78 GLU A CA 1
ATOM 623 C C . GLU A 1 78 ? -9.415 9.185 -0.154 1.00 84.38 78 GLU A C 1
ATOM 625 O O . GLU A 1 78 ? -10.109 9.452 0.826 1.00 84.38 78 GLU A O 1
ATOM 630 N N . ALA A 1 79 ? -9.298 7.951 -0.625 1.00 82.62 79 ALA A N 1
ATOM 631 C CA . ALA A 1 79 ? -9.876 6.771 -0.012 1.00 82.62 79 ALA A CA 1
ATOM 632 C C . ALA A 1 79 ? -9.580 6.616 1.473 1.00 82.62 79 ALA A C 1
ATOM 634 O O . ALA A 1 79 ? -10.479 6.352 2.276 1.00 82.62 79 ALA A O 1
ATOM 635 N N . TRP A 1 80 ? -8.303 6.762 1.822 1.00 88.06 80 TRP A N 1
ATOM 636 C CA . TRP A 1 80 ? -7.849 6.703 3.195 1.00 88.06 80 TRP A CA 1
ATOM 637 C C . TRP A 1 80 ? -8.550 7.773 4.026 1.00 88.06 80 TRP A C 1
ATOM 639 O O . TRP A 1 80 ? -9.127 7.459 5.061 1.00 88.06 80 TRP A O 1
ATOM 649 N N . LYS A 1 81 ? -8.565 9.026 3.553 1.00 86.44 81 LYS A N 1
ATOM 650 C CA . LYS A 1 81 ? -9.240 10.141 4.238 1.00 86.44 81 LYS A CA 1
ATOM 651 C C . LYS A 1 81 ? -10.735 9.879 4.432 1.00 86.44 81 LYS A C 1
ATOM 653 O O . LYS A 1 81 ? -11.256 10.108 5.515 1.00 86.44 81 LYS A O 1
ATOM 658 N N . LEU A 1 82 ? -11.426 9.345 3.423 1.00 83.31 82 LEU A N 1
ATOM 659 C CA . LEU A 1 82 ? -12.860 9.030 3.513 1.00 83.31 82 LEU A CA 1
ATOM 660 C C . LEU A 1 82 ? -13.180 7.948 4.555 1.00 83.31 82 LEU A C 1
ATOM 662 O O . LEU A 1 82 ? -14.310 7.884 5.065 1.00 83.31 82 LEU A O 1
ATOM 666 N N . ARG A 1 83 ? -12.209 7.075 4.842 1.00 80.50 83 ARG A N 1
ATOM 667 C CA . ARG A 1 83 ? -12.350 5.934 5.751 1.00 80.50 83 ARG A CA 1
ATOM 668 C C . ARG A 1 83 ? -11.551 6.073 7.043 1.00 80.50 83 ARG A C 1
ATOM 670 O O . ARG A 1 83 ? -11.535 5.121 7.813 1.00 80.50 83 ARG A O 1
ATOM 677 N N . GLN A 1 84 ? -10.955 7.233 7.298 1.00 82.81 84 GLN A N 1
ATOM 678 C CA . GLN A 1 84 ? -10.259 7.521 8.547 1.00 82.81 84 GLN A CA 1
ATOM 679 C C . GLN A 1 84 ? -11.199 7.248 9.732 1.00 82.81 84 GLN A C 1
ATOM 681 O O . GLN A 1 84 ? -12.390 7.555 9.653 1.00 82.81 84 GLN A O 1
ATOM 686 N N . GLU A 1 85 ? -10.683 6.577 10.765 1.00 79.62 85 GLU A N 1
ATOM 687 C CA . GLU A 1 85 ? -11.422 6.145 11.968 1.00 79.62 85 GLU A CA 1
ATOM 688 C C . GLU A 1 85 ? -12.576 5.145 11.729 1.00 79.62 85 GLU A C 1
ATOM 690 O O . GLU A 1 85 ? -13.266 4.739 12.668 1.00 79.62 85 GLU A O 1
ATOM 695 N N . LYS A 1 86 ? -12.792 4.682 10.490 1.00 81.38 86 LYS A N 1
ATOM 696 C CA . LYS A 1 86 ? -13.828 3.692 10.158 1.00 81.38 86 LYS A CA 1
ATOM 697 C C . LYS A 1 86 ? -13.235 2.280 10.078 1.00 81.38 86 LYS A C 1
ATOM 699 O O . LYS A 1 86 ? -12.114 2.117 9.602 1.00 81.38 86 LYS A O 1
ATOM 704 N N . PRO A 1 87 ? -14.025 1.224 10.374 1.00 74.25 87 PRO A N 1
ATOM 705 C CA . PRO A 1 87 ? -13.616 -0.173 10.158 1.00 74.25 87 PRO A CA 1
ATOM 706 C C . PRO A 1 87 ? -13.129 -0.468 8.734 1.00 74.25 87 PRO A C 1
ATOM 708 O O . PRO A 1 87 ? -12.329 -1.368 8.507 1.00 74.25 87 PRO A O 1
ATOM 711 N N . GLY A 1 88 ? -13.591 0.323 7.761 1.00 80.06 88 GLY A N 1
ATOM 712 C CA . GLY A 1 88 ? -13.211 0.190 6.363 1.00 80.06 88 GLY A CA 1
ATOM 713 C C . GLY A 1 88 ? -11.754 0.551 6.041 1.00 80.06 88 GLY A C 1
ATOM 714 O O . GLY A 1 88 ? -11.297 0.222 4.945 1.00 80.06 88 GLY A O 1
ATOM 715 N N . LEU A 1 89 ? -11.027 1.218 6.948 1.00 84.94 89 LEU A N 1
ATOM 716 C CA . LEU A 1 89 ? -9.655 1.672 6.701 1.00 84.94 89 LEU A CA 1
ATOM 717 C C . LEU A 1 89 ? -8.685 0.509 6.483 1.00 84.94 89 LEU A C 1
ATOM 719 O O . LEU A 1 89 ? -7.851 0.571 5.579 1.00 84.94 89 LEU A O 1
ATOM 723 N N . MET A 1 90 ? -8.856 -0.589 7.227 1.00 87.50 90 MET A N 1
ATOM 724 C CA . MET A 1 90 ? -8.003 -1.777 7.114 1.00 87.50 90 MET A CA 1
ATOM 725 C C . MET A 1 90 ? -7.979 -2.362 5.696 1.00 87.50 90 MET A C 1
ATOM 727 O O . MET A 1 90 ? -6.971 -2.915 5.260 1.00 87.50 90 MET A O 1
ATOM 731 N N . TYR A 1 91 ? -9.073 -2.221 4.937 1.00 85.88 91 TYR A N 1
ATOM 732 C CA . TYR A 1 91 ? -9.120 -2.691 3.555 1.00 85.88 91 TYR A CA 1
ATOM 733 C C . TYR A 1 91 ? -8.269 -1.815 2.636 1.00 85.88 91 TYR A C 1
ATOM 735 O O . TYR A 1 91 ? -7.563 -2.344 1.779 1.00 85.88 91 TYR A O 1
ATOM 743 N N . VAL A 1 92 ? -8.294 -0.497 2.846 1.00 87.50 92 VAL A N 1
ATOM 744 C CA . VAL A 1 92 ? -7.447 0.454 2.113 1.00 87.50 92 VAL A CA 1
ATOM 745 C C . VAL A 1 92 ? -5.978 0.181 2.425 1.00 87.50 92 VAL A C 1
ATOM 747 O O . VAL A 1 92 ? -5.173 0.041 1.508 1.00 87.50 92 VAL A O 1
ATOM 750 N N . GLN A 1 93 ? -5.654 0.012 3.710 1.00 89.00 93 GLN A N 1
ATOM 751 C CA . GLN A 1 93 ? -4.314 -0.339 4.182 1.00 89.00 93 GLN A CA 1
ATOM 752 C C . GLN A 1 93 ? -3.816 -1.634 3.543 1.00 89.00 93 GLN A C 1
ATOM 754 O O . GLN A 1 93 ? -2.749 -1.641 2.940 1.00 89.00 93 GLN A O 1
ATOM 759 N N . SER A 1 94 ? -4.618 -2.701 3.581 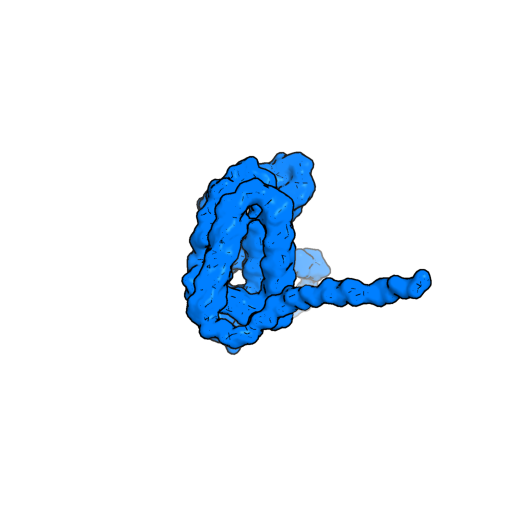1.00 89.19 94 SER A N 1
ATOM 760 C CA . SER A 1 94 ? -4.254 -3.984 2.977 1.00 89.19 94 SER A CA 1
ATOM 761 C C . SER A 1 94 ? -4.050 -3.894 1.464 1.00 89.19 94 SER A C 1
ATOM 763 O O . SER A 1 94 ? -3.192 -4.599 0.934 1.00 89.19 94 SER A O 1
ATOM 765 N N . LEU A 1 95 ? -4.833 -3.075 0.756 1.00 88.44 95 LEU A N 1
ATOM 766 C CA . LEU A 1 95 ? -4.671 -2.892 -0.686 1.00 88.44 95 LEU A CA 1
ATOM 767 C C . LEU A 1 95 ? -3.360 -2.165 -0.994 1.00 88.44 95 LEU A C 1
ATOM 769 O O . LEU A 1 95 ? -2.587 -2.625 -1.833 1.00 88.44 95 LEU A O 1
ATOM 773 N N . ILE A 1 96 ? -3.083 -1.077 -0.272 1.00 90.56 96 ILE A N 1
ATOM 774 C CA . ILE A 1 96 ? -1.815 -0.349 -0.374 1.00 90.56 96 ILE A CA 1
ATOM 775 C C . ILE A 1 96 ? -0.644 -1.290 -0.083 1.00 90.56 96 ILE A C 1
ATOM 777 O O . ILE A 1 96 ? 0.336 -1.281 -0.828 1.00 90.56 96 ILE A O 1
ATOM 781 N N . SER A 1 97 ? -0.759 -2.147 0.938 1.00 91.50 97 SER A N 1
ATOM 782 C CA . SER A 1 97 ? 0.291 -3.108 1.271 1.00 91.50 97 SER A CA 1
ATOM 783 C C . SER A 1 97 ? 0.633 -4.025 0.100 1.00 91.50 97 SER A C 1
ATOM 785 O O . SER A 1 97 ? 1.805 -4.250 -0.183 1.00 91.50 97 SER A O 1
ATOM 787 N N . VAL A 1 98 ? -0.384 -4.530 -0.602 1.00 90.44 98 VAL A N 1
ATOM 788 C CA . VAL A 1 98 ? -0.202 -5.418 -1.759 1.00 90.44 98 VAL A CA 1
ATOM 789 C C . VAL A 1 98 ? 0.383 -4.677 -2.959 1.00 90.44 98 VAL A C 1
ATOM 791 O O . VAL A 1 98 ? 1.212 -5.245 -3.663 1.00 90.44 98 VAL A O 1
ATOM 794 N N . ILE A 1 99 ? -0.015 -3.422 -3.185 1.00 89.69 99 ILE A N 1
ATOM 795 C CA . ILE A 1 99 ? 0.530 -2.584 -4.264 1.00 89.69 99 ILE A CA 1
ATOM 796 C C . ILE A 1 99 ? 2.020 -2.314 -4.039 1.00 89.69 99 ILE A C 1
ATOM 798 O O . ILE A 1 99 ? 2.813 -2.480 -4.965 1.00 89.69 99 ILE A O 1
ATOM 802 N N . LEU A 1 100 ? 2.401 -1.925 -2.819 1.00 88.69 100 LEU A N 1
ATOM 803 C CA . LEU A 1 100 ? 3.797 -1.669 -2.473 1.00 88.69 100 LEU A CA 1
ATOM 804 C C . LEU A 1 100 ? 4.622 -2.964 -2.540 1.00 88.69 100 LEU A C 1
ATOM 806 O O . LEU A 1 100 ? 5.644 -3.002 -3.210 1.00 88.69 100 LEU A O 1
ATOM 810 N N . ASP A 1 101 ? 4.151 -4.069 -1.956 1.00 88.94 101 ASP A N 1
ATOM 811 C CA . ASP A 1 101 ? 4.925 -5.320 -1.905 1.00 88.94 101 ASP A CA 1
ATOM 812 C C . ASP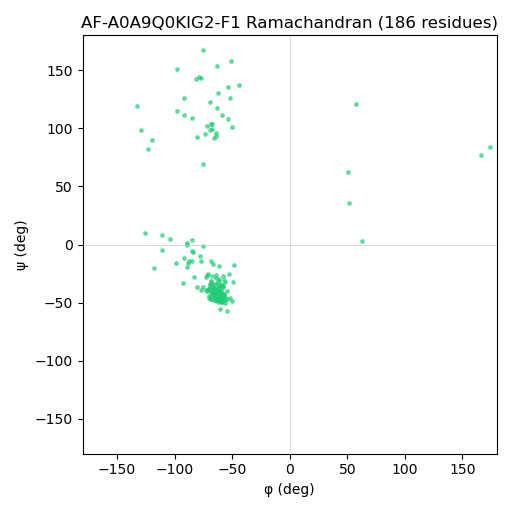 A 1 101 ? 4.993 -6.102 -3.234 1.00 88.94 101 ASP A C 1
ATOM 814 O O . ASP A 1 101 ? 5.651 -7.145 -3.323 1.00 88.94 101 ASP A O 1
ATOM 818 N N . HIS A 1 102 ? 4.343 -5.614 -4.292 1.00 88.75 102 HIS A N 1
ATOM 819 C CA . HIS A 1 102 ? 4.261 -6.318 -5.565 1.00 88.75 102 HIS A CA 1
ATOM 820 C C . HIS A 1 102 ? 5.654 -6.517 -6.206 1.00 88.75 102 HIS A C 1
ATOM 822 O O . HIS A 1 102 ? 6.408 -5.553 -6.373 1.00 88.75 102 HIS A O 1
ATOM 828 N N . PRO A 1 103 ? 6.023 -7.738 -6.649 1.00 84.31 103 PRO A N 1
ATOM 829 C CA . PRO A 1 103 ? 7.364 -8.032 -7.172 1.00 84.31 103 PRO A CA 1
ATOM 830 C C . PRO A 1 103 ? 7.729 -7.225 -8.426 1.00 84.31 103 PRO A C 1
ATOM 832 O O . PRO A 1 103 ? 8.900 -6.913 -8.648 1.00 84.31 103 PRO A O 1
ATOM 835 N N . ASP A 1 104 ? 6.735 -6.857 -9.235 1.00 84.38 104 ASP A N 1
ATOM 836 C CA . ASP A 1 104 ? 6.930 -6.011 -10.421 1.00 84.38 104 ASP A CA 1
ATOM 837 C C . ASP A 1 104 ? 6.936 -4.505 -10.126 1.00 84.38 104 ASP A C 1
ATOM 839 O O . ASP A 1 104 ? 7.254 -3.722 -11.020 1.00 84.38 104 ASP A O 1
ATOM 843 N N . GLY A 1 105 ? 6.637 -4.110 -8.883 1.00 81.81 105 GLY A N 1
ATOM 844 C CA . GLY A 1 105 ? 6.818 -2.750 -8.373 1.00 81.81 105 GLY A CA 1
ATOM 845 C C . GLY A 1 105 ? 8.173 -2.528 -7.694 1.00 81.81 105 GLY A C 1
ATOM 846 O O . GLY A 1 105 ? 8.554 -1.389 -7.439 1.00 81.81 105 GLY A O 1
ATOM 847 N N . LYS A 1 106 ? 8.926 -3.602 -7.420 1.00 80.31 106 LYS A N 1
ATOM 848 C CA . LYS A 1 106 ? 10.238 -3.538 -6.767 1.00 80.31 106 LYS A CA 1
ATOM 849 C C . LYS A 1 106 ? 11.344 -3.185 -7.760 1.00 80.31 106 LYS A C 1
ATOM 851 O O . LYS A 1 106 ? 11.370 -3.671 -8.893 1.00 80.31 106 LYS A O 1
ATOM 856 N N . TYR A 1 107 ? 12.300 -2.383 -7.292 1.00 76.88 107 TYR A N 1
ATOM 857 C CA . TYR A 1 107 ? 13.488 -1.999 -8.050 1.00 76.88 107 TYR A CA 1
ATOM 858 C C . TYR A 1 107 ? 14.230 -3.218 -8.621 1.00 76.88 107 TYR A C 1
ATOM 860 O O . TYR A 1 107 ? 14.634 -4.121 -7.883 1.00 76.88 107 TYR A O 1
ATOM 868 N N . LYS A 1 108 ? 14.468 -3.201 -9.935 1.00 74.94 108 LYS A N 1
ATOM 869 C CA . LYS A 1 108 ? 15.375 -4.112 -10.639 1.00 74.94 108 LYS A CA 1
ATOM 870 C C . LYS A 1 108 ? 16.266 -3.288 -11.561 1.00 74.94 108 LYS A C 1
ATOM 872 O O . LYS A 1 108 ? 15.773 -2.638 -12.474 1.00 74.94 108 LYS A O 1
ATOM 877 N N . SER A 1 109 ? 17.577 -3.338 -11.335 1.00 68.50 109 SER A N 1
ATOM 878 C CA . SER A 1 109 ? 18.571 -2.487 -12.011 1.00 68.50 109 SER A CA 1
ATOM 879 C C . SER A 1 109 ? 18.640 -2.648 -13.535 1.00 68.50 109 SER A C 1
ATOM 881 O O . SER A 1 109 ? 19.155 -1.764 -14.207 1.00 68.50 109 SER A O 1
ATOM 883 N N . HIS A 1 110 ? 18.109 -3.745 -14.081 1.00 73.56 110 HIS A N 1
ATOM 884 C CA . HIS A 1 110 ? 18.168 -4.077 -15.509 1.00 73.56 110 HIS A CA 1
ATOM 885 C C . HIS A 1 110 ? 16.834 -3.827 -16.243 1.00 73.56 110 HIS A C 1
ATOM 887 O O . HIS A 1 110 ? 16.717 -4.153 -17.420 1.00 73.56 110 HIS A O 1
ATOM 893 N N . ASP A 1 111 ? 15.824 -3.267 -15.566 1.00 76.75 111 ASP A N 1
ATOM 894 C CA . ASP A 1 111 ? 14.486 -3.028 -16.120 1.00 76.75 111 ASP A CA 1
ATOM 895 C C . ASP A 1 111 ? 14.059 -1.571 -15.876 1.00 76.75 111 ASP A C 1
ATOM 897 O O . ASP A 1 111 ? 13.594 -1.200 -14.796 1.00 76.75 111 ASP A O 1
ATOM 901 N N . ILE A 1 112 ? 14.223 -0.730 -16.903 1.00 73.12 112 ILE A N 1
ATOM 902 C CA . ILE A 1 112 ? 13.941 0.717 -16.854 1.00 73.12 112 ILE A CA 1
ATOM 903 C C . ILE A 1 112 ? 12.469 1.000 -16.501 1.00 73.12 112 ILE A C 1
ATOM 905 O O . ILE A 1 112 ? 12.174 1.958 -15.773 1.00 73.12 112 ILE A O 1
ATOM 909 N N . GLY A 1 113 ? 11.542 0.155 -16.968 1.00 73.56 113 GLY A N 1
ATOM 910 C CA . GLY A 1 113 ? 10.117 0.271 -16.653 1.00 73.56 113 GLY A CA 1
ATOM 911 C C . GLY A 1 113 ? 9.867 0.091 -15.157 1.00 73.56 113 GLY A C 1
ATOM 912 O O . GLY A 1 113 ? 9.227 0.932 -14.519 1.00 73.56 113 GLY A O 1
ATOM 913 N N . ARG A 1 114 ? 10.473 -0.942 -14.563 1.00 77.94 114 ARG A N 1
ATOM 914 C CA . ARG A 1 114 ? 10.387 -1.202 -13.116 1.00 77.94 114 ARG A CA 1
ATOM 915 C C . ARG A 1 114 ? 11.109 -0.165 -12.268 1.00 77.94 114 ARG A C 1
ATOM 917 O O . ARG A 1 114 ? 10.639 0.130 -11.173 1.00 77.94 114 ARG A O 1
ATOM 924 N N . ILE A 1 115 ? 12.207 0.422 -12.748 1.00 80.38 115 ILE A N 1
ATOM 925 C CA . ILE A 1 115 ? 12.891 1.518 -12.038 1.00 80.38 115 ILE A CA 1
ATOM 926 C C . ILE A 1 115 ? 11.934 2.698 -11.852 1.00 80.38 115 ILE A C 1
ATOM 928 O O . ILE A 1 115 ? 11.770 3.198 -10.740 1.00 80.38 115 ILE A O 1
ATOM 932 N N . THR A 1 116 ? 11.258 3.110 -12.926 1.00 83.56 116 THR A N 1
ATOM 933 C CA . THR A 1 116 ? 10.325 4.246 -12.889 1.00 83.56 116 THR A CA 1
ATOM 934 C C . THR A 1 116 ? 9.166 3.994 -11.926 1.00 83.56 116 THR A C 1
ATOM 936 O O . THR A 1 116 ? 8.758 4.890 -11.187 1.00 83.56 116 THR A O 1
ATOM 939 N N . ILE A 1 117 ? 8.642 2.769 -11.914 1.00 86.94 117 ILE A N 1
ATOM 940 C CA . ILE A 1 117 ? 7.534 2.376 -11.041 1.00 86.94 117 ILE A CA 1
ATOM 941 C C . ILE A 1 117 ? 7.982 2.302 -9.588 1.00 86.94 117 ILE A C 1
ATOM 943 O O . ILE A 1 117 ? 7.318 2.885 -8.735 1.00 86.94 117 ILE A O 1
ATOM 947 N N . SER A 1 118 ? 9.131 1.682 -9.312 1.00 85.50 118 SER A N 1
ATOM 948 C CA . SER A 1 118 ? 9.696 1.620 -7.963 1.00 85.50 118 SER A CA 1
ATOM 949 C C . SER A 1 118 ? 9.878 3.017 -7.383 1.00 85.50 118 SER A C 1
ATOM 951 O O . SER A 1 118 ? 9.444 3.261 -6.269 1.00 85.50 118 SER A O 1
ATOM 953 N N . LEU A 1 119 ? 10.415 3.973 -8.150 1.00 86.31 119 LEU A N 1
ATOM 954 C CA . LEU A 1 119 ? 10.588 5.352 -7.677 1.00 86.31 119 LEU A CA 1
ATOM 955 C C . LEU A 1 119 ? 9.257 6.039 -7.331 1.00 86.31 119 LEU A C 1
ATOM 957 O O . LEU A 1 119 ? 9.187 6.822 -6.382 1.00 86.31 119 LEU A O 1
ATOM 961 N N . ARG A 1 120 ? 8.193 5.759 -8.093 1.00 88.25 120 ARG A N 1
ATOM 962 C CA . ARG A 1 120 ? 6.848 6.293 -7.821 1.00 88.25 120 ARG A CA 1
ATOM 963 C C . ARG A 1 120 ? 6.249 5.671 -6.563 1.00 88.25 120 ARG A C 1
ATOM 965 O O . ARG A 1 120 ? 5.726 6.403 -5.725 1.00 88.25 120 ARG A O 1
ATOM 972 N N . LEU A 1 121 ? 6.382 4.356 -6.401 1.00 89.19 121 LEU A N 1
ATOM 973 C CA . LEU A 1 121 ? 5.932 3.642 -5.205 1.00 89.19 121 LEU A CA 1
ATOM 974 C C . LEU A 1 121 ? 6.725 4.059 -3.960 1.00 89.19 121 LEU A C 1
ATOM 976 O O . LEU A 1 121 ? 6.126 4.268 -2.911 1.00 89.19 121 LEU A O 1
ATOM 980 N N . ASP A 1 122 ? 8.033 4.290 -4.078 1.00 87.50 122 ASP A N 1
ATOM 981 C CA . ASP A 1 122 ? 8.878 4.776 -2.981 1.00 87.50 122 ASP A CA 1
ATOM 982 C C . ASP A 1 122 ? 8.461 6.191 -2.545 1.00 87.50 122 ASP A C 1
ATOM 984 O O . ASP A 1 122 ? 8.378 6.493 -1.351 1.00 87.50 122 ASP A O 1
ATOM 988 N N . LYS A 1 123 ? 8.136 7.068 -3.507 1.00 88.00 123 LYS A N 1
ATOM 989 C CA . LYS A 1 123 ? 7.596 8.405 -3.220 1.00 88.00 123 LYS A CA 1
ATOM 990 C C . LYS A 1 123 ? 6.230 8.327 -2.534 1.00 88.00 123 LYS A C 1
ATOM 992 O O . LYS A 1 123 ? 5.978 9.080 -1.594 1.00 88.00 123 LYS A O 1
ATOM 997 N N . PHE A 1 124 ? 5.365 7.421 -2.981 1.00 89.69 124 PHE A N 1
ATOM 998 C CA . PHE A 1 124 ? 4.060 7.192 -2.366 1.00 89.69 124 PHE A CA 1
ATOM 999 C C . PHE A 1 124 ? 4.186 6.644 -0.934 1.00 89.69 124 PHE A C 1
ATOM 1001 O O . PHE A 1 124 ? 3.569 7.179 -0.016 1.00 89.69 124 PHE A O 1
ATOM 1008 N N . ALA A 1 125 ? 5.059 5.659 -0.709 1.00 89.12 125 ALA A N 1
ATOM 1009 C CA . ALA A 1 125 ? 5.352 5.122 0.618 1.00 89.12 125 ALA A CA 1
ATOM 1010 C C . ALA A 1 125 ? 5.858 6.211 1.577 1.00 89.12 125 ALA A C 1
ATOM 1012 O O . ALA A 1 125 ? 5.402 6.294 2.717 1.00 89.12 125 ALA A O 1
ATOM 1013 N N . ARG A 1 126 ? 6.739 7.106 1.107 1.00 87.75 126 ARG A N 1
ATOM 1014 C CA . ARG A 1 126 ? 7.196 8.258 1.899 1.00 87.75 126 ARG A CA 1
ATOM 1015 C C . ARG A 1 126 ? 6.044 9.186 2.291 1.00 87.75 126 ARG A C 1
ATOM 1017 O O . ARG A 1 126 ? 5.948 9.565 3.454 1.00 87.75 126 ARG A O 1
ATOM 1024 N N . SER A 1 127 ? 5.139 9.486 1.358 1.00 89.62 127 SER A N 1
ATOM 1025 C CA . SER A 1 127 ? 3.954 10.310 1.635 1.00 89.62 127 SER A CA 1
ATOM 1026 C C . SER A 1 127 ? 3.063 9.711 2.731 1.00 89.62 127 SER A C 1
ATOM 1028 O O . SER A 1 127 ? 2.504 10.462 3.533 1.00 89.62 127 SER A O 1
ATOM 1030 N N . ILE A 1 128 ? 2.954 8.381 2.810 1.00 90.06 128 ILE A N 1
ATOM 1031 C CA . ILE A 1 128 ? 2.201 7.701 3.873 1.00 90.06 128 ILE A CA 1
ATOM 1032 C C . ILE A 1 128 ? 2.846 7.955 5.241 1.00 90.06 128 ILE A C 1
ATOM 1034 O O . ILE A 1 128 ? 2.139 8.315 6.179 1.00 90.06 128 ILE A O 1
ATOM 1038 N N . ILE A 1 129 ? 4.172 7.835 5.362 1.00 87.06 129 ILE A N 1
ATOM 1039 C CA . ILE A 1 129 ? 4.875 8.121 6.627 1.00 87.06 129 ILE A CA 1
ATOM 1040 C C . ILE A 1 129 ? 4.681 9.585 7.029 1.00 87.06 129 ILE A C 1
ATOM 1042 O O . ILE A 1 129 ? 4.372 9.877 8.177 1.00 87.06 129 ILE A O 1
ATOM 1046 N N . GLU A 1 130 ? 4.842 10.509 6.084 1.00 86.81 130 GLU A N 1
ATOM 1047 C CA . GLU A 1 130 ? 4.795 11.946 6.370 1.00 86.81 130 GLU A CA 1
ATOM 1048 C C . GLU A 1 130 ? 3.399 12.428 6.779 1.00 86.81 130 GLU A C 1
ATOM 1050 O O . GLU A 1 130 ? 3.281 13.371 7.555 1.00 86.81 130 GLU A O 1
ATOM 1055 N N . THR A 1 131 ? 2.337 11.804 6.258 1.00 88.25 131 THR A N 1
ATOM 1056 C CA . THR A 1 131 ? 0.972 12.342 6.400 1.00 88.25 131 THR A CA 1
ATOM 1057 C C . THR A 1 131 ? 0.001 11.449 7.162 1.00 88.25 131 THR A C 1
ATOM 1059 O O . THR A 1 131 ? -1.019 11.954 7.625 1.00 88.25 131 THR A O 1
ATOM 1062 N N . LYS A 1 132 ? 0.271 10.141 7.278 1.00 89.88 132 LYS A N 1
ATOM 1063 C CA . LYS A 1 132 ? -0.681 9.122 7.765 1.00 89.88 132 LYS A CA 1
ATOM 1064 C C . LYS A 1 132 ? -0.175 8.283 8.932 1.00 89.88 132 LYS A C 1
ATOM 1066 O O . LYS A 1 132 ? -0.835 7.323 9.322 1.00 89.88 132 LYS A O 1
ATOM 1071 N N . LEU A 1 133 ? 0.956 8.651 9.525 1.00 87.44 133 LEU A N 1
ATOM 1072 C CA . LEU A 1 133 ? 1.545 7.900 10.630 1.00 87.44 133 LEU A CA 1
ATOM 1073 C C . LEU A 1 133 ? 0.632 7.833 11.868 1.00 87.44 133 LEU A C 1
ATOM 1075 O O . LEU A 1 133 ? 0.518 6.777 12.482 1.00 87.44 133 LEU A O 1
ATOM 1079 N N . GLU A 1 134 ? -0.062 8.921 12.204 1.00 88.31 134 GLU A N 1
ATOM 1080 C CA . GLU A 1 134 ? -1.014 8.963 13.326 1.00 88.31 134 GLU A CA 1
ATOM 1081 C C . GLU A 1 134 ? -2.202 8.005 13.125 1.00 88.31 134 GLU A C 1
ATOM 1083 O O . GLU A 1 134 ? -2.570 7.256 14.034 1.00 88.31 134 GLU A O 1
ATOM 1088 N N . ASP A 1 135 ? -2.738 7.948 11.903 1.00 89.38 135 ASP A N 1
ATOM 1089 C CA . ASP A 1 135 ? -3.813 7.021 11.530 1.00 89.38 135 ASP A CA 1
ATOM 1090 C C . ASP A 1 135 ? -3.358 5.560 11.683 1.00 89.38 135 ASP A C 1
ATOM 1092 O O . ASP A 1 135 ? -4.102 4.708 12.167 1.00 89.38 135 ASP A O 1
ATOM 1096 N N . ILE A 1 136 ? -2.110 5.267 11.301 1.00 89.19 136 ILE A N 1
ATOM 1097 C CA . ILE A 1 136 ? -1.507 3.937 11.447 1.00 89.19 136 ILE A CA 1
ATOM 1098 C C . ILE A 1 136 ? -1.348 3.574 12.929 1.00 89.19 136 ILE A C 1
ATOM 1100 O O . ILE A 1 136 ? -1.707 2.463 13.319 1.00 89.19 136 ILE A O 1
ATOM 1104 N N . TYR A 1 137 ? -0.865 4.496 13.767 1.00 88.25 137 TYR A N 1
ATOM 1105 C CA . TYR A 1 137 ? -0.759 4.267 15.212 1.00 88.25 137 TYR A CA 1
ATOM 1106 C C . TYR A 1 137 ? -2.118 4.018 15.866 1.00 88.25 137 TYR A C 1
ATOM 1108 O O . TYR A 1 137 ? -2.239 3.144 16.726 1.00 88.25 137 TYR A O 1
ATOM 1116 N N . THR A 1 138 ? -3.149 4.743 15.440 1.00 90.56 138 THR A N 1
ATOM 1117 C CA . THR A 1 138 ? -4.518 4.535 15.924 1.00 90.56 138 THR A CA 1
ATOM 1118 C C . THR A 1 138 ? -5.020 3.130 15.582 1.00 90.56 138 THR A C 1
ATOM 1120 O O . THR A 1 138 ? -5.548 2.432 16.448 1.00 90.56 138 THR A O 1
ATOM 1123 N N . GLU A 1 139 ? -4.791 2.663 14.353 1.00 88.44 139 GLU A N 1
ATOM 1124 C CA . GLU A 1 139 ? -5.196 1.317 13.927 1.00 88.44 139 GLU A CA 1
ATOM 1125 C C . GLU A 1 139 ? -4.389 0.198 14.613 1.00 88.44 139 GLU A C 1
ATOM 1127 O O . GLU A 1 139 ? -4.953 -0.846 14.950 1.00 88.44 139 GLU A O 1
ATOM 1132 N N . LEU A 1 140 ? -3.100 0.417 14.903 1.00 88.50 140 LEU A N 1
ATOM 1133 C CA . LEU A 1 140 ? -2.268 -0.515 15.683 1.00 88.50 140 LEU A CA 1
ATOM 1134 C C . LEU A 1 140 ? -2.743 -0.665 17.132 1.00 88.50 140 LEU A C 1
ATOM 1136 O O . LEU A 1 140 ? -2.661 -1.752 17.697 1.00 88.50 140 LEU A O 1
ATOM 1140 N N . ASN A 1 141 ? -3.266 0.409 17.722 1.00 90.19 141 ASN A N 1
ATOM 1141 C CA . ASN A 1 141 ? -3.818 0.400 19.077 1.00 90.19 141 ASN A CA 1
ATOM 1142 C C . ASN A 1 141 ? -5.288 -0.055 19.129 1.00 90.19 141 ASN A C 1
ATOM 1144 O O . ASN A 1 141 ? -5.906 -0.054 20.197 1.00 90.19 141 ASN A O 1
ATOM 1148 N N . SER A 1 142 ? -5.866 -0.463 17.996 1.00 88.69 142 SER A N 1
ATOM 1149 C CA . SER A 1 142 ? -7.225 -1.000 17.948 1.00 88.69 142 SER A CA 1
ATOM 1150 C C . SER A 1 142 ? -7.350 -2.299 18.747 1.00 88.69 142 SER A C 1
ATOM 1152 O O . SER A 1 142 ? -6.398 -3.061 18.876 1.00 88.69 142 SER A O 1
ATOM 1154 N N . LYS A 1 143 ? -8.555 -2.606 19.240 1.00 89.25 143 LYS A N 1
ATOM 1155 C CA . LYS A 1 143 ? -8.864 -3.895 19.888 1.00 89.25 143 LYS A CA 1
ATOM 1156 C C . LYS A 1 143 ? -9.071 -5.036 18.883 1.00 89.25 143 LYS A C 1
ATOM 1158 O O . LYS A 1 143 ? -9.190 -6.190 19.284 1.00 89.25 143 LYS A O 1
ATOM 1163 N N . GLU A 1 144 ? -9.156 -4.727 17.589 1.00 87.88 144 GLU A N 1
ATOM 1164 C CA . GLU A 1 144 ? -9.435 -5.700 16.535 1.00 87.88 144 GLU A CA 1
ATOM 1165 C C . GLU A 1 144 ? -8.145 -6.171 15.845 1.00 87.88 144 GLU A C 1
ATOM 1167 O O . GLU A 1 144 ? -7.504 -5.416 15.115 1.00 87.88 144 GLU A O 1
ATOM 1172 N N . THR A 1 145 ? -7.803 -7.456 15.990 1.00 88.31 145 THR A N 1
ATOM 1173 C CA . THR A 1 145 ? -6.567 -8.049 15.436 1.00 88.31 145 THR A CA 1
ATOM 1174 C C . THR A 1 145 ? -6.420 -7.861 13.924 1.00 88.31 145 THR A C 1
ATOM 1176 O O . THR A 1 145 ? -5.311 -7.723 13.418 1.00 88.31 145 THR A O 1
ATOM 1179 N N . LYS A 1 146 ? -7.529 -7.830 13.172 1.00 87.69 146 LYS A N 1
ATOM 1180 C CA . LYS A 1 146 ? -7.494 -7.629 11.713 1.00 87.69 146 LYS A CA 1
ATOM 1181 C C . LYS A 1 146 ? -6.980 -6.242 11.330 1.00 87.69 146 LYS A C 1
ATOM 1183 O O . LYS A 1 146 ? -6.199 -6.133 10.388 1.00 87.69 146 LYS A O 1
ATOM 1188 N N . ARG A 1 147 ? -7.384 -5.215 12.079 1.00 89.12 147 ARG A N 1
ATOM 1189 C CA . ARG A 1 147 ? -6.937 -3.830 11.888 1.00 89.12 147 ARG A CA 1
ATOM 1190 C C . ARG A 1 147 ? -5.472 -3.668 12.250 1.00 89.12 147 ARG A C 1
ATOM 1192 O O . ARG A 1 147 ? -4.693 -3.179 11.439 1.00 89.12 147 ARG A O 1
ATOM 1199 N N . GLN A 1 148 ? -5.087 -4.215 13.404 1.00 91.75 148 GLN A N 1
ATOM 1200 C CA . GLN A 1 148 ? -3.691 -4.255 13.838 1.00 91.75 148 GLN A CA 1
ATOM 1201 C C . GLN A 1 148 ? -2.798 -4.909 12.777 1.00 91.75 148 GLN A C 1
ATOM 1203 O O . GLN A 1 148 ? -1.763 -4.361 12.408 1.00 91.75 148 GLN A O 1
ATOM 1208 N N . ASN A 1 149 ? -3.219 -6.059 12.240 1.00 91.12 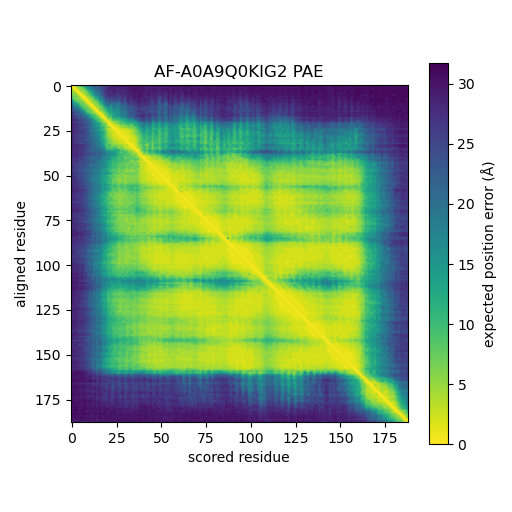149 ASN A N 1
ATOM 1209 C CA . ASN A 1 149 ? -2.460 -6.779 11.225 1.00 91.12 149 ASN A CA 1
ATOM 1210 C C . ASN A 1 149 ? -2.346 -5.989 9.911 1.00 91.12 149 ASN A C 1
ATOM 1212 O O . ASN A 1 149 ? -1.271 -5.941 9.323 1.00 91.12 149 ASN A O 1
ATOM 1216 N N . ALA A 1 150 ? -3.422 -5.339 9.456 1.00 89.56 150 ALA A N 1
ATOM 1217 C CA . ALA A 1 150 ? -3.381 -4.503 8.255 1.00 89.56 150 ALA A CA 1
ATOM 1218 C C . ALA A 1 150 ? -2.421 -3.312 8.417 1.00 89.56 150 ALA A C 1
ATOM 1220 O O . ALA A 1 150 ? -1.599 -3.060 7.534 1.00 89.56 150 ALA A O 1
ATOM 1221 N N . ALA A 1 151 ? -2.469 -2.632 9.565 1.00 91.19 151 ALA A N 1
ATOM 1222 C CA . ALA A 1 151 ? -1.571 -1.528 9.879 1.00 91.19 151 ALA A CA 1
ATOM 1223 C C . ALA A 1 151 ? -0.105 -1.988 9.986 1.00 91.19 151 ALA A C 1
ATOM 1225 O O . ALA A 1 151 ? 0.793 -1.336 9.451 1.00 91.19 151 ALA A O 1
ATOM 1226 N N . LEU A 1 152 ? 0.145 -3.145 10.606 1.00 91.31 152 LEU A N 1
ATOM 1227 C CA . LEU A 1 152 ? 1.485 -3.715 10.745 1.00 91.31 152 LEU A CA 1
ATOM 1228 C C . LEU A 1 152 ? 2.072 -4.148 9.395 1.00 91.31 152 LEU A C 1
ATOM 1230 O O . LEU A 1 152 ? 3.227 -3.839 9.100 1.00 91.31 152 LEU A O 1
ATOM 1234 N N . LEU A 1 153 ? 1.271 -4.798 8.545 1.00 91.25 153 LEU A N 1
ATOM 1235 C CA . LEU A 1 153 ? 1.663 -5.145 7.177 1.00 91.25 153 LEU A CA 1
ATOM 1236 C C . LEU A 1 153 ? 2.000 -3.898 6.360 1.00 91.25 153 LEU A C 1
ATOM 1238 O O . LEU A 1 153 ? 2.996 -3.890 5.638 1.00 91.25 153 LEU A O 1
ATOM 1242 N N . LEU A 1 154 ? 1.198 -2.838 6.479 1.00 91.38 154 LEU A N 1
ATOM 1243 C CA . LEU A 1 154 ? 1.469 -1.571 5.813 1.00 91.38 154 LEU A CA 1
ATOM 1244 C C . LEU A 1 154 ? 2.780 -0.943 6.287 1.00 91.38 154 LEU A C 1
ATOM 1246 O O . LEU A 1 154 ? 3.598 -0.567 5.450 1.00 91.38 154 LEU A O 1
ATOM 1250 N N . MET A 1 155 ? 3.008 -0.864 7.601 1.00 89.88 155 MET A N 1
ATOM 1251 C CA . MET A 1 155 ? 4.265 -0.335 8.133 1.00 89.88 155 MET A CA 1
ATOM 1252 C C . MET A 1 155 ? 5.466 -1.120 7.629 1.00 89.88 155 MET A C 1
ATOM 1254 O O . MET A 1 155 ? 6.440 -0.507 7.200 1.00 89.88 155 MET A O 1
ATOM 1258 N N . ALA A 1 156 ? 5.387 -2.455 7.638 1.00 87.88 156 ALA A N 1
ATOM 1259 C CA . ALA A 1 156 ? 6.464 -3.296 7.142 1.00 87.88 156 ALA A CA 1
ATOM 1260 C C . ALA A 1 156 ? 6.828 -2.889 5.710 1.00 87.88 156 ALA A C 1
ATOM 1262 O O . ALA A 1 156 ? 7.958 -2.481 5.456 1.00 87.88 156 ALA A O 1
ATOM 1263 N N . VAL A 1 157 ? 5.872 -2.909 4.779 1.00 8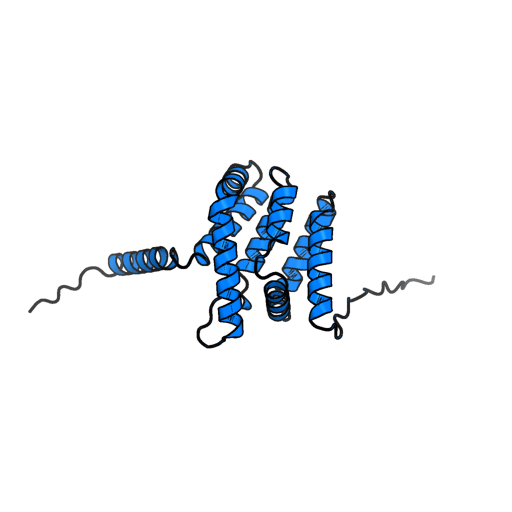8.12 157 VAL A N 1
ATOM 1264 C CA . VAL A 1 157 ? 6.163 -2.628 3.363 1.00 88.12 157 VAL A CA 1
ATOM 1265 C C . VAL A 1 157 ? 6.601 -1.183 3.119 1.00 88.12 157 VAL A C 1
ATOM 1267 O O . VAL A 1 157 ? 7.497 -0.945 2.314 1.00 88.12 157 VAL A O 1
ATOM 1270 N N . VAL A 1 158 ? 6.043 -0.215 3.846 1.00 86.44 158 VAL A N 1
ATOM 1271 C CA . VAL A 1 158 ? 6.425 1.198 3.734 1.00 86.44 158 VAL A CA 1
ATOM 1272 C C . VAL A 1 158 ? 7.873 1.409 4.191 1.00 86.44 158 VAL A C 1
ATOM 1274 O O . VAL A 1 158 ? 8.636 2.104 3.518 1.00 86.44 158 VAL A O 1
ATOM 1277 N N . VAL A 1 159 ? 8.290 0.738 5.269 1.00 80.56 159 VAL A N 1
ATOM 1278 C CA . VAL A 1 159 ? 9.684 0.712 5.738 1.00 80.56 159 VAL A CA 1
ATOM 1279 C C . VAL A 1 159 ? 10.617 0.097 4.686 1.00 80.56 159 VAL A C 1
ATOM 1281 O O . VAL A 1 159 ? 11.708 0.619 4.463 1.00 80.56 159 VAL A O 1
ATOM 1284 N N . TRP A 1 160 ? 10.185 -0.950 3.973 1.00 71.94 160 TRP A N 1
ATOM 1285 C CA . TRP A 1 160 ? 10.980 -1.589 2.912 1.00 71.94 160 TRP A CA 1
ATOM 1286 C C . TRP A 1 160 ? 11.123 -0.746 1.628 1.00 71.94 160 TRP A C 1
ATOM 1288 O O . TRP A 1 160 ? 12.120 -0.896 0.913 1.00 71.94 160 TRP A O 1
ATOM 1298 N N . HIS A 1 161 ? 10.165 0.144 1.345 1.00 69.88 161 HIS A N 1
ATOM 1299 C CA . HIS A 1 161 ? 10.182 1.092 0.217 1.00 69.88 161 HIS A CA 1
ATOM 1300 C C . HIS A 1 161 ? 10.866 2.432 0.546 1.00 69.88 161 HIS A C 1
ATOM 1302 O O . HIS A 1 161 ? 11.297 3.172 -0.340 1.00 69.88 161 HIS A O 1
ATOM 1308 N N . GLY A 1 162 ? 11.063 2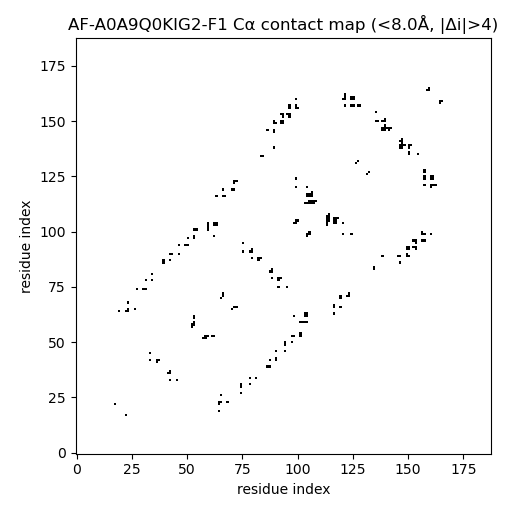.732 1.830 1.00 62.62 162 GLY A N 1
ATOM 1309 C CA . GLY A 1 162 ? 11.954 3.795 2.275 1.00 62.62 162 GLY A CA 1
ATOM 1310 C C . GLY A 1 162 ? 13.413 3.419 2.013 1.00 62.62 162 GLY A C 1
ATOM 1311 O O . GLY A 1 162 ? 14.041 2.732 2.812 1.00 62.62 162 GLY A O 1
ATOM 1312 N N . VAL A 1 163 ? 13.986 3.918 0.916 1.00 53.75 163 VAL A N 1
ATOM 1313 C CA . VAL A 1 163 ? 15.402 3.742 0.515 1.00 53.75 163 VAL A CA 1
ATOM 1314 C C . VAL A 1 163 ? 16.420 4.028 1.650 1.00 53.75 163 VAL A C 1
ATOM 1316 O O . VAL A 1 163 ? 17.539 3.532 1.595 1.00 53.75 163 VAL A O 1
ATOM 1319 N N . GLY A 1 164 ? 16.038 4.730 2.726 1.00 50.66 164 GLY A N 1
ATOM 1320 C CA . GLY A 1 164 ? 16.882 4.984 3.906 1.00 50.66 164 GLY A CA 1
ATOM 1321 C C . GLY A 1 164 ? 16.864 3.926 5.025 1.00 50.66 164 GLY A C 1
ATOM 1322 O O . GLY A 1 164 ? 17.743 3.953 5.877 1.00 50.66 164 GLY A O 1
ATOM 1323 N N . LEU A 1 165 ? 15.917 2.980 5.044 1.00 47.03 165 LEU A N 1
ATOM 1324 C CA . LEU A 1 165 ? 15.830 1.938 6.088 1.00 47.03 165 LEU A CA 1
ATOM 1325 C C . LEU A 1 165 ? 16.432 0.603 5.655 1.00 47.03 165 LEU A C 1
ATOM 1327 O O . LEU A 1 165 ? 16.774 -0.220 6.501 1.00 47.03 165 LEU A O 1
ATOM 1331 N N . LYS A 1 166 ? 16.660 0.417 4.349 1.00 48.09 166 LYS A N 1
ATOM 1332 C CA . LYS A 1 166 ? 17.512 -0.666 3.856 1.00 48.09 166 LYS A CA 1
ATOM 1333 C C . LYS A 1 166 ? 18.890 -0.567 4.490 1.00 48.09 166 LYS A C 1
ATOM 1335 O O . LYS A 1 166 ? 19.334 -1.570 5.017 1.00 48.09 166 LYS A O 1
ATOM 1340 N N . ALA A 1 167 ? 19.519 0.610 4.519 1.00 49.91 167 ALA A N 1
ATOM 1341 C CA . ALA A 1 167 ? 20.793 0.790 5.216 1.00 49.91 167 ALA A CA 1
ATOM 1342 C C . ALA A 1 167 ? 20.713 0.289 6.665 1.00 49.91 167 ALA A C 1
ATOM 1344 O O . ALA A 1 167 ? 21.537 -0.514 7.049 1.00 49.91 167 ALA A O 1
ATOM 1345 N N . ILE A 1 168 ? 19.660 0.626 7.415 1.00 49.66 168 ILE A N 1
ATOM 1346 C CA . ILE A 1 168 ? 19.479 0.187 8.811 1.00 49.66 168 ILE A CA 1
ATOM 1347 C C . ILE A 1 168 ? 19.307 -1.337 8.928 1.00 49.66 168 ILE A C 1
ATOM 1349 O O . ILE A 1 168 ? 19.890 -1.954 9.813 1.00 49.66 168 ILE A O 1
ATOM 1353 N N . VAL A 1 169 ? 18.544 -1.969 8.033 1.00 53.78 169 VAL A N 1
ATOM 1354 C CA . VAL A 1 169 ? 18.345 -3.429 8.046 1.00 53.78 169 VAL A CA 1
ATOM 1355 C C . VAL A 1 169 ? 19.576 -4.180 7.527 1.00 53.78 169 VAL A C 1
ATOM 1357 O O . VAL A 1 169 ? 19.905 -5.234 8.061 1.00 53.78 169 VAL A O 1
ATOM 1360 N N . TRP A 1 170 ? 20.280 -3.648 6.526 1.00 52.19 170 TRP A N 1
ATOM 1361 C CA . TRP A 1 170 ? 21.565 -4.170 6.052 1.00 52.19 170 TRP A CA 1
ATOM 1362 C C . TRP A 1 170 ? 22.640 -4.012 7.128 1.00 52.19 170 TRP A C 1
ATOM 1364 O O . TRP A 1 170 ? 23.380 -4.961 7.351 1.00 52.19 170 TRP A O 1
ATOM 1374 N N . GLU A 1 171 ? 22.667 -2.893 7.854 1.00 49.75 171 GLU A N 1
ATOM 1375 C CA . GLU A 1 171 ? 23.549 -2.671 9.002 1.00 49.75 171 GLU A CA 1
ATOM 1376 C C . GLU A 1 171 ? 23.209 -3.649 10.129 1.00 49.75 171 GLU A C 1
ATOM 1378 O O . GLU A 1 171 ? 24.098 -4.277 10.680 1.00 49.75 171 GLU A O 1
ATOM 1383 N N . MET A 1 172 ? 21.927 -3.867 10.440 1.00 54.41 172 MET A N 1
ATOM 1384 C CA . MET A 1 172 ? 21.521 -4.844 11.456 1.00 54.41 172 MET A CA 1
ATOM 1385 C C . MET A 1 172 ? 21.816 -6.288 11.041 1.00 54.41 172 MET A C 1
ATOM 1387 O O . MET A 1 172 ? 22.287 -7.069 11.862 1.00 54.41 172 MET A O 1
ATOM 1391 N N . HIS A 1 173 ? 21.595 -6.654 9.779 1.00 63.88 173 HIS A N 1
ATOM 1392 C CA . HIS A 1 173 ? 21.979 -7.961 9.244 1.00 63.88 173 HIS A CA 1
ATOM 1393 C C . HIS A 1 173 ? 23.504 -8.149 9.270 1.00 63.88 173 HIS A C 1
ATOM 1395 O O . HIS A 1 173 ? 23.989 -9.217 9.639 1.00 63.88 173 HIS A O 1
ATOM 1401 N N . TRP A 1 174 ? 24.263 -7.104 8.933 1.00 58.62 174 TRP A N 1
ATOM 1402 C CA . TRP A 1 174 ? 25.722 -7.100 8.971 1.00 58.62 174 TRP A CA 1
ATOM 1403 C C . TRP A 1 174 ? 26.261 -7.178 10.406 1.00 58.62 174 TRP A C 1
ATOM 1405 O O . TRP A 1 174 ? 27.127 -8.000 10.683 1.00 58.62 174 TRP A O 1
ATOM 1415 N N . LEU A 1 175 ? 25.690 -6.423 11.347 1.00 52.97 175 LEU A N 1
ATOM 1416 C CA . LEU A 1 175 ? 26.044 -6.449 12.769 1.00 52.97 175 LEU A CA 1
ATOM 1417 C C . LEU A 1 175 ? 25.679 -7.782 13.437 1.00 52.97 175 LEU A C 1
ATOM 1419 O O . LEU A 1 175 ? 26.452 -8.292 14.246 1.00 52.97 175 LEU A O 1
ATOM 1423 N N . LEU A 1 176 ? 24.549 -8.396 13.075 1.00 58.44 176 LEU A N 1
ATOM 1424 C CA . LEU A 1 176 ? 24.189 -9.743 13.536 1.00 58.44 176 LEU A CA 1
ATOM 1425 C C . LEU A 1 176 ? 25.102 -10.818 12.923 1.00 58.44 176 LEU A C 1
ATOM 1427 O O . LEU A 1 176 ? 25.471 -11.774 13.605 1.00 58.44 176 LEU A O 1
ATOM 1431 N N . GLY A 1 177 ? 25.535 -10.640 11.672 1.00 59.84 177 GLY A N 1
ATOM 1432 C CA . GLY A 1 177 ? 26.567 -11.472 11.048 1.00 59.84 177 GLY A CA 1
ATOM 1433 C C . GLY A 1 177 ? 27.948 -11.320 11.703 1.00 59.84 177 GLY A C 1
ATOM 1434 O O . GLY A 1 177 ? 28.654 -12.313 11.875 1.00 59.84 177 GLY A O 1
ATOM 1435 N N . PHE A 1 178 ? 28.307 -10.103 12.121 1.00 53.94 178 PHE A N 1
ATOM 1436 C CA . PHE A 1 178 ? 29.554 -9.772 12.818 1.00 53.94 178 PHE A CA 1
ATOM 1437 C C . PHE A 1 178 ? 29.581 -10.317 14.254 1.00 53.94 178 PHE A C 1
ATOM 1439 O O . PHE A 1 178 ? 30.585 -10.865 14.689 1.00 53.94 178 PHE A O 1
ATOM 1446 N N . LEU A 1 179 ? 28.460 -10.269 14.979 1.00 52.34 179 LEU A N 1
ATOM 1447 C CA . LEU A 1 179 ? 28.352 -10.870 16.316 1.00 52.34 179 LEU A CA 1
ATOM 1448 C C . LEU A 1 179 ? 28.337 -12.406 16.283 1.00 52.34 179 LEU A C 1
ATOM 1450 O O . LEU A 1 179 ? 28.740 -13.044 17.254 1.00 52.34 179 LEU A O 1
ATOM 1454 N N . SER A 1 180 ? 27.915 -13.012 15.168 1.00 55.56 180 SER A N 1
ATOM 1455 C CA . SER A 1 180 ? 27.927 -14.470 14.993 1.00 55.56 180 SER A CA 1
ATOM 1456 C C . SER A 1 180 ? 29.275 -15.027 14.508 1.00 55.56 180 SER A C 1
ATOM 1458 O O . SER A 1 180 ? 29.488 -16.238 14.584 1.00 55.56 180 SER A O 1
ATOM 1460 N N . ARG A 1 181 ? 30.188 -14.178 14.018 1.00 55.34 181 ARG A N 1
ATOM 1461 C CA . ARG A 1 181 ? 31.576 -14.532 13.687 1.00 55.34 181 ARG A CA 1
ATOM 1462 C C . ARG A 1 181 ? 32.505 -13.683 14.546 1.00 55.34 181 ARG A C 1
ATOM 1464 O O . ARG A 1 181 ? 32.885 -12.588 14.153 1.00 55.34 181 ARG A O 1
ATOM 1471 N N . GLY A 1 182 ? 32.845 -14.202 15.726 1.00 45.81 182 GLY A N 1
ATOM 1472 C CA . GLY A 1 182 ? 33.798 -13.562 16.632 1.00 45.81 182 GLY A CA 1
ATOM 1473 C C . GLY A 1 182 ? 35.113 -13.177 15.933 1.00 45.81 182 GLY A C 1
ATOM 1474 O O . GLY A 1 182 ? 35.444 -13.742 14.887 1.00 45.81 182 GLY A O 1
ATOM 1475 N N . PRO A 1 183 ? 35.868 -12.218 16.497 1.00 44.50 183 PRO A N 1
ATOM 1476 C CA . PRO A 1 183 ? 37.070 -11.683 15.874 1.00 44.50 183 PRO A CA 1
ATOM 1477 C C . PRO A 1 183 ? 38.071 -12.812 15.629 1.00 44.50 183 PRO A C 1
ATOM 1479 O O . PRO A 1 183 ? 38.634 -13.380 16.566 1.00 44.50 183 PRO A O 1
ATOM 1482 N N . THR A 1 184 ? 38.312 -13.148 14.362 1.00 53.47 184 THR A N 1
ATOM 1483 C CA . THR A 1 184 ? 39.485 -13.938 14.005 1.00 53.47 184 THR A CA 1
ATOM 1484 C C . THR A 1 184 ? 40.696 -13.065 14.278 1.00 53.47 184 THR A C 1
ATOM 1486 O O . THR A 1 184 ? 40.981 -12.125 13.535 1.00 53.47 184 THR A O 1
ATOM 1489 N N . HIS A 1 185 ? 41.375 -13.368 15.382 1.00 41.91 185 HIS A N 1
ATOM 1490 C CA . HIS A 1 185 ? 42.749 -12.968 15.627 1.00 41.91 185 HIS A CA 1
ATOM 1491 C C . HIS A 1 185 ? 43.585 -13.338 14.398 1.00 41.91 185 HIS A C 1
ATOM 1493 O O . HIS A 1 185 ? 43.968 -14.493 14.226 1.00 41.91 185 HIS A O 1
ATOM 1499 N N . TYR A 1 186 ? 43.880 -12.359 13.550 1.00 40.91 186 TYR A N 1
ATOM 1500 C CA . TYR A 1 186 ? 45.061 -12.437 12.708 1.00 40.91 186 TYR A CA 1
ATOM 1501 C C . TYR A 1 186 ? 46.231 -12.020 13.591 1.00 40.91 186 TYR A C 1
ATOM 1503 O O . TY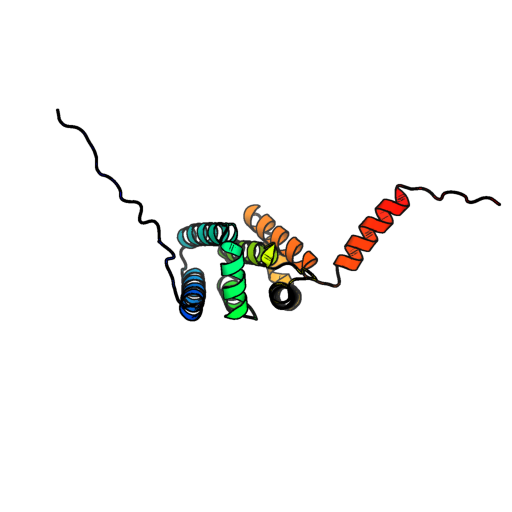R A 1 186 ? 46.483 -10.839 13.817 1.00 40.91 186 TYR A O 1
ATOM 1511 N N . GLY A 1 187 ? 46.845 -13.028 14.207 1.00 45.34 187 GLY A N 1
ATOM 1512 C CA . GLY A 1 187 ? 48.189 -12.920 14.742 1.00 45.34 187 GLY A CA 1
ATOM 1513 C C . GLY A 1 187 ? 49.211 -13.043 13.614 1.00 45.34 187 GLY A C 1
ATOM 1514 O O . GLY A 1 187 ? 49.022 -13.869 12.718 1.00 45.34 187 GLY A O 1
ATOM 1515 N N . LEU A 1 188 ? 50.286 -12.263 13.785 1.00 39.62 188 LEU A N 1
ATOM 1516 C CA . LEU A 1 188 ? 51.515 -12.112 12.990 1.00 39.62 188 LEU A CA 1
ATOM 1517 C C . LEU A 1 188 ? 51.426 -11.146 11.803 1.00 39.62 188 LEU A C 1
ATOM 1519 O O . LEU A 1 188 ? 50.855 -11.506 10.753 1.00 39.62 188 LEU A O 1
#

InterPro domains:
  IPR039844 Nucleolar pre-ribosomal-associated protein 1 [PTHR13500] (42-165)